Protein AF-A0A7V6APS4-F1 (afdb_monomer_lite)

pLDDT: mean 71.63, std 22.57, range [20.77, 93.12]

Foldseek 3Di:
DKDFAPCRVVCVVVLVVVCVVCVVQDPQFDDDFKKKWKWAADPPDPDSRRTMIDTGGDGDDDPRADPPGDDDDFDAAEWDKEKDAFAPVCVVVVVCCVPVPCQVPVQFKHADNTMKMKMQDPQADNHGNGRIIMTTTGIDTPDPPPPPVVCCVVCVVPVVDDDDDDDDDDDDDDDDDDDDDPDDDPNVYPPPYDYD

Radius of gyration: 22.51 Å; chains: 1; bounding box: 60×45×53 Å

Secondary structure (DSSP, 8-state):
-EEESTTHHHHHHHHHHHHHHTGGG-TTBSSTT-EEEEEEE-TT-SSGGGEEEEEEE-B-S-S---TT--PPPPPP-EEEEEEEES-GGGHHHHHHHIIIIIHHH-SSEEE-SS-EEEEE-TT--TT-TT-EEEEEEEEEEPP----HHHHHHHHHHHHTT--PPPP---------------SS---------EE-

Sequence (196 aa):
LSYGGPDVMEKIPMLWAGLMERREEIEAIDNAGTAYGITIMAHDTESHEDFQYVAGYKVLETENVPEDMAIVRIDAGKYAVFTHHGLLATIGQTIGYIYGVWAQTNGEYELRDAPQFEWYGEKFNPMGEDSQMEIYIPVSEKAAEYFESAFEAVFGDFIAKRVPVNSEAVGGIANVPVGLIENAPDVRPLDIRQKL

Structure (mmCIF, N/CA/C/O backbone):
data_AF-A0A7V6APS4-F1
#
_entry.id   AF-A0A7V6APS4-F1
#
loop_
_atom_site.group_PDB
_atom_site.id
_atom_site.type_symbol
_atom_site.label_atom_id
_atom_site.label_alt_id
_atom_site.label_comp_id
_atom_site.label_asym_id
_atom_site.label_entity_id
_atom_site.label_seq_id
_atom_site.pdbx_PDB_ins_code
_atom_site.Cartn_x
_atom_site.Cartn_y
_atom_site.Cartn_z
_atom_site.occupancy
_atom_site.B_iso_or_equiv
_atom_site.auth_seq_id
_atom_site.auth_comp_id
_atom_site.auth_asym_id
_atom_site.auth_atom_id
_atom_site.pdbx_PDB_model_num
ATOM 1 N N . LEU A 1 1 ? 6.536 -9.407 -8.088 1.00 77.56 1 LEU A N 1
ATOM 2 C CA . LEU A 1 1 ? 7.557 -10.231 -7.393 1.00 77.56 1 LEU A CA 1
ATOM 3 C C . LEU A 1 1 ? 7.228 -10.277 -5.911 1.00 77.56 1 LEU A C 1
ATOM 5 O O . LEU A 1 1 ? 6.782 -9.261 -5.391 1.00 77.56 1 LEU A O 1
ATOM 9 N N . SER A 1 2 ? 7.442 -11.404 -5.234 1.00 83.38 2 SER A N 1
ATOM 10 C CA . SER A 1 2 ? 7.144 -11.527 -3.801 1.00 83.38 2 SER A CA 1
ATOM 11 C C . SER A 1 2 ? 8.247 -12.219 -3.017 1.00 83.38 2 SER A C 1
ATOM 13 O O . SER A 1 2 ? 8.971 -13.038 -3.574 1.00 83.38 2 SER A O 1
ATOM 15 N N . TYR A 1 3 ? 8.310 -11.946 -1.718 1.00 81.31 3 TYR A N 1
ATOM 16 C CA . TYR A 1 3 ? 9.175 -12.648 -0.777 1.00 81.31 3 TYR A CA 1
ATOM 17 C C . TYR A 1 3 ? 8.470 -12.806 0.565 1.00 81.31 3 TYR A C 1
ATOM 19 O O . TYR A 1 3 ? 7.827 -11.865 1.030 1.00 81.31 3 TYR A O 1
ATOM 27 N N . GLY A 1 4 ? 8.618 -13.975 1.179 1.00 80.81 4 GLY A N 1
ATOM 28 C CA . GLY A 1 4 ? 8.243 -14.221 2.566 1.00 80.81 4 GLY A CA 1
ATOM 29 C C . GLY A 1 4 ? 9.440 -14.778 3.326 1.00 80.81 4 GLY A C 1
ATOM 30 O O . GLY A 1 4 ? 10.212 -15.560 2.766 1.00 80.81 4 GLY A O 1
ATOM 31 N N . GLY A 1 5 ? 9.623 -14.339 4.568 1.00 76.56 5 GLY A N 1
ATOM 32 C CA . GLY A 1 5 ? 10.729 -14.782 5.412 1.00 76.56 5 GLY A CA 1
ATOM 33 C C . GLY A 1 5 ? 11.150 -13.760 6.472 1.00 76.56 5 GLY A C 1
ATOM 34 O O . GLY A 1 5 ? 10.759 -12.593 6.409 1.00 76.56 5 GLY A O 1
ATOM 35 N N . PRO A 1 6 ? 11.989 -14.175 7.436 1.00 75.62 6 PRO A N 1
ATOM 36 C CA . PRO A 1 6 ? 12.353 -13.363 8.601 1.00 75.62 6 PRO A CA 1
ATOM 37 C C . PRO A 1 6 ? 13.152 -12.093 8.257 1.00 75.62 6 PRO A C 1
ATOM 39 O O . PRO A 1 6 ? 13.191 -11.158 9.051 1.00 75.62 6 PRO A O 1
ATOM 42 N N . ASP A 1 7 ? 13.780 -12.041 7.081 1.00 82.12 7 ASP A N 1
ATOM 43 C CA . ASP A 1 7 ? 14.586 -10.926 6.571 1.00 82.12 7 ASP A CA 1
ATOM 44 C C . ASP A 1 7 ? 13.861 -10.097 5.496 1.00 82.12 7 ASP A C 1
ATOM 46 O O . ASP A 1 7 ? 14.472 -9.267 4.822 1.00 82.12 7 ASP A O 1
ATOM 50 N N . VAL A 1 8 ? 12.549 -10.287 5.329 1.00 80.56 8 VAL A N 1
ATOM 51 C CA . VAL A 1 8 ? 11.739 -9.616 4.299 1.00 80.56 8 VAL A CA 1
ATOM 52 C C . VAL A 1 8 ? 11.947 -8.102 4.242 1.00 80.56 8 VAL A C 1
ATOM 54 O O . VAL A 1 8 ? 12.133 -7.563 3.154 1.00 80.56 8 VAL A O 1
ATOM 57 N N . MET A 1 9 ? 12.019 -7.420 5.389 1.00 81.00 9 MET A N 1
ATOM 58 C CA . MET A 1 9 ? 12.235 -5.970 5.453 1.00 81.00 9 MET A CA 1
ATOM 59 C C . MET A 1 9 ? 13.556 -5.543 4.797 1.00 81.00 9 MET A C 1
ATOM 61 O O . MET A 1 9 ? 13.618 -4.500 4.148 1.00 81.00 9 MET A O 1
ATOM 65 N N . GLU A 1 10 ? 14.602 -6.364 4.913 1.00 86.62 10 GLU A N 1
ATOM 66 C CA . GLU A 1 10 ? 15.906 -6.125 4.287 1.00 86.62 10 GLU A CA 1
ATOM 67 C C . GLU A 1 10 ? 15.880 -6.419 2.778 1.00 86.62 10 GLU A C 1
ATOM 69 O O . GLU A 1 10 ? 16.665 -5.852 2.015 1.00 86.62 10 GLU A O 1
ATOM 74 N N . LYS A 1 11 ? 14.967 -7.291 2.330 1.00 86.31 11 LYS A N 1
ATOM 75 C CA . LYS A 1 11 ? 14.828 -7.719 0.929 1.00 86.31 11 LYS A CA 1
ATOM 76 C C . LYS A 1 11 ? 13.902 -6.841 0.096 1.00 86.31 11 LYS A C 1
ATOM 78 O O . LYS A 1 11 ? 14.024 -6.870 -1.129 1.00 86.31 11 LYS A O 1
ATOM 83 N N . ILE A 1 12 ? 13.033 -6.033 0.708 1.00 88.56 12 ILE A N 1
ATOM 84 C CA . ILE A 1 12 ? 12.109 -5.132 -0.008 1.00 88.56 12 ILE A CA 1
ATOM 85 C C . ILE A 1 12 ? 12.826 -4.282 -1.079 1.00 88.56 12 ILE A C 1
ATOM 87 O O . ILE A 1 12 ? 12.371 -4.291 -2.225 1.00 88.56 12 ILE A O 1
ATOM 91 N N . PRO A 1 13 ? 13.968 -3.612 -0.805 1.00 90.38 13 PRO A N 1
ATOM 92 C CA . PRO A 1 13 ? 14.672 -2.847 -1.838 1.00 90.38 13 PRO A CA 1
ATOM 93 C C . PRO A 1 13 ? 15.140 -3.704 -3.023 1.00 90.38 13 PRO A C 1
ATOM 95 O O . PRO A 1 13 ? 15.087 -3.259 -4.169 1.00 90.38 13 PRO A O 1
ATOM 98 N N . MET A 1 14 ? 15.568 -4.945 -2.766 1.00 90.06 14 MET A N 1
ATOM 99 C CA . MET A 1 14 ? 15.995 -5.880 -3.814 1.00 90.06 14 MET A CA 1
ATOM 100 C C . MET A 1 14 ? 14.812 -6.379 -4.651 1.00 90.06 14 MET A C 1
ATOM 102 O O . MET A 1 14 ? 14.951 -6.524 -5.863 1.00 90.06 14 MET A O 1
ATOM 106 N N . LEU A 1 15 ? 13.645 -6.601 -4.034 1.00 90.19 15 LEU A N 1
ATOM 107 C CA . LEU A 1 15 ? 12.417 -6.959 -4.752 1.00 90.19 15 LEU A CA 1
ATOM 108 C C . LEU A 1 15 ? 11.990 -5.854 -5.712 1.00 90.19 15 LEU A C 1
ATOM 110 O O . LEU A 1 15 ? 11.657 -6.139 -6.861 1.00 90.19 15 LEU A O 1
ATOM 114 N N . TRP A 1 16 ? 12.038 -4.601 -5.256 1.00 91.50 16 TRP A N 1
ATOM 115 C CA . TRP A 1 16 ? 11.753 -3.446 -6.100 1.00 91.50 16 TRP A CA 1
ATOM 116 C C . TRP A 1 16 ? 12.755 -3.317 -7.245 1.00 91.50 16 TRP A C 1
ATOM 118 O O . TRP A 1 16 ? 12.335 -3.149 -8.388 1.00 91.50 16 TRP A O 1
ATOM 128 N N . ALA A 1 17 ? 14.054 -3.460 -6.969 1.00 90.62 17 ALA A N 1
ATOM 129 C CA . ALA A 1 17 ? 15.084 -3.421 -8.005 1.00 90.62 17 ALA A CA 1
ATOM 130 C C . ALA A 1 17 ? 14.856 -4.499 -9.080 1.00 90.62 17 ALA A C 1
ATOM 132 O O . ALA A 1 17 ? 14.840 -4.180 -10.268 1.00 90.62 17 ALA A O 1
ATOM 133 N N . GLY A 1 18 ? 14.598 -5.746 -8.670 1.00 91.88 18 GLY A N 1
ATOM 134 C CA . GLY A 1 18 ? 14.323 -6.845 -9.599 1.00 91.88 18 GLY A CA 1
ATOM 135 C C . GLY A 1 18 ? 13.033 -6.653 -10.399 1.00 91.88 18 GLY A C 1
ATOM 136 O O . GLY A 1 18 ? 12.987 -6.975 -11.584 1.00 91.88 18 GLY A O 1
ATOM 137 N N . LEU A 1 19 ? 11.987 -6.087 -9.788 1.00 90.94 19 LEU A N 1
ATOM 138 C CA . LEU A 1 19 ? 10.734 -5.793 -10.489 1.00 90.94 19 LEU A CA 1
ATOM 139 C C . LEU A 1 19 ? 10.942 -4.703 -11.544 1.00 90.94 19 LEU A C 1
ATOM 141 O O . LEU A 1 19 ? 10.427 -4.819 -12.651 1.00 90.94 19 LEU A O 1
ATOM 145 N N . MET A 1 20 ? 11.692 -3.652 -11.203 1.00 90.75 20 MET A N 1
ATOM 146 C CA . MET A 1 20 ? 11.977 -2.539 -12.109 1.00 90.75 20 MET A CA 1
ATOM 147 C C . MET A 1 20 ? 12.845 -2.973 -13.294 1.00 90.75 20 MET A C 1
ATOM 149 O O . MET A 1 20 ? 12.592 -2.532 -14.413 1.00 90.75 20 MET A O 1
ATOM 153 N N . GLU A 1 21 ? 13.824 -3.855 -13.074 1.00 93.12 21 GLU A N 1
ATOM 154 C CA . GLU A 1 21 ? 14.646 -4.432 -14.148 1.00 93.12 21 GLU A CA 1
ATOM 155 C C . GLU A 1 21 ? 13.803 -5.256 -15.132 1.00 93.12 21 GLU A C 1
ATOM 157 O O . GLU A 1 21 ? 14.006 -5.181 -16.342 1.00 93.12 21 GLU A O 1
ATOM 162 N N . ARG A 1 22 ? 12.807 -5.985 -14.616 1.00 91.00 22 ARG A N 1
ATOM 163 C CA . ARG A 1 22 ? 11.913 -6.860 -15.390 1.00 91.00 22 ARG A CA 1
ATOM 164 C C . ARG A 1 22 ? 10.582 -6.205 -15.771 1.00 91.00 22 ARG A C 1
ATOM 166 O O . ARG A 1 22 ? 9.657 -6.891 -16.199 1.00 91.00 22 ARG A O 1
ATOM 173 N N . ARG A 1 23 ? 10.456 -4.880 -15.627 1.00 89.50 23 ARG A N 1
ATOM 174 C CA . ARG A 1 23 ? 9.199 -4.140 -15.848 1.00 89.50 23 ARG A CA 1
ATOM 175 C C . ARG A 1 23 ? 8.589 -4.415 -17.223 1.00 89.50 23 ARG A C 1
ATOM 177 O O . ARG A 1 23 ? 7.377 -4.554 -17.331 1.00 89.50 23 ARG A O 1
ATOM 184 N N . GLU A 1 24 ? 9.424 -4.483 -18.255 1.00 91.12 24 GLU A N 1
ATOM 185 C CA . GLU A 1 24 ? 8.987 -4.657 -19.647 1.00 91.12 24 GLU A CA 1
ATOM 186 C C . GLU A 1 24 ? 8.393 -6.049 -19.932 1.00 91.12 24 GLU A C 1
ATOM 188 O O . GLU A 1 24 ? 7.757 -6.236 -20.965 1.00 91.12 24 GLU A O 1
ATOM 193 N N . GLU A 1 25 ? 8.559 -7.018 -19.025 1.00 90.50 25 GLU A N 1
ATOM 194 C CA . GLU A 1 25 ? 7.909 -8.333 -19.114 1.00 90.50 25 GLU A CA 1
ATOM 195 C C . GLU A 1 25 ? 6.439 -8.292 -18.657 1.00 90.50 25 GLU A C 1
ATOM 197 O O . GLU A 1 25 ? 5.681 -9.223 -18.922 1.00 90.50 25 GLU A O 1
ATOM 202 N N . ILE A 1 26 ? 6.026 -7.238 -17.944 1.00 87.88 26 ILE A N 1
ATOM 203 C CA . ILE A 1 26 ? 4.693 -7.134 -17.347 1.00 87.88 26 ILE A CA 1
ATOM 204 C C . ILE A 1 26 ? 3.745 -6.481 -18.352 1.00 87.88 26 ILE A C 1
ATOM 206 O O . ILE A 1 26 ? 3.764 -5.270 -18.581 1.00 87.88 26 ILE A O 1
ATOM 210 N N . GLU A 1 27 ? 2.885 -7.301 -18.941 1.00 87.25 27 GLU A N 1
ATOM 211 C CA . GLU A 1 27 ? 1.858 -6.848 -19.871 1.00 87.25 27 GLU A CA 1
ATOM 212 C C . GLU A 1 27 ? 0.668 -6.191 -19.153 1.00 87.25 27 GLU A C 1
ATOM 214 O O . GLU A 1 27 ? 0.440 -6.376 -17.958 1.00 87.25 27 GLU A O 1
ATOM 219 N N . ALA A 1 28 ? -0.123 -5.432 -19.918 1.00 85.62 28 ALA A N 1
ATOM 220 C CA . ALA A 1 28 ? -1.420 -4.902 -19.496 1.00 85.62 28 ALA A CA 1
ATOM 221 C C . ALA A 1 28 ? -1.403 -4.010 -18.235 1.00 85.62 28 ALA A C 1
ATOM 223 O O . ALA A 1 28 ? -2.428 -3.887 -17.571 1.00 85.62 28 ALA A O 1
ATOM 224 N N . ILE A 1 29 ? -0.282 -3.356 -17.910 1.00 84.06 29 ILE A N 1
ATOM 225 C CA . ILE A 1 29 ? -0.209 -2.401 -16.791 1.00 84.06 29 ILE A CA 1
ATOM 226 C C . ILE A 1 29 ? -1.266 -1.298 -16.964 1.00 84.06 29 ILE A C 1
ATOM 228 O O . ILE A 1 29 ? -1.266 -0.569 -17.959 1.00 84.06 29 ILE A O 1
ATOM 232 N N . ASP A 1 30 ? -2.153 -1.174 -15.976 1.00 76.19 30 ASP A N 1
ATOM 233 C CA . ASP A 1 30 ? -3.176 -0.133 -15.897 1.00 76.19 30 ASP A CA 1
ATOM 234 C C . ASP A 1 30 ? -2.558 1.152 -15.336 1.00 76.19 30 ASP A C 1
ATOM 236 O O . ASP A 1 30 ? -1.961 1.122 -14.262 1.00 76.19 30 ASP A O 1
ATOM 240 N N . ASN A 1 31 ? -2.715 2.264 -16.061 1.00 62.97 31 ASN A N 1
ATOM 241 C CA . ASN A 1 31 ? -2.081 3.570 -15.834 1.00 62.97 31 ASN A CA 1
ATOM 242 C C . ASN A 1 31 ? -0.550 3.530 -15.611 1.00 62.97 31 ASN A C 1
ATOM 244 O O . ASN A 1 31 ? -0.015 2.987 -14.651 1.00 62.97 31 ASN A O 1
ATOM 248 N N . ALA A 1 32 ? 0.187 4.218 -16.485 1.00 57.28 32 ALA A N 1
ATOM 249 C CA . ALA A 1 32 ? 1.631 4.052 -16.693 1.00 57.28 32 ALA A CA 1
ATOM 250 C C . ALA A 1 32 ? 2.589 4.439 -15.533 1.00 57.28 32 ALA A C 1
ATOM 252 O O . ALA A 1 32 ? 3.796 4.494 -15.765 1.00 57.28 32 ALA A O 1
ATOM 253 N N . GLY A 1 33 ? 2.118 4.700 -14.309 1.00 55.19 33 GLY A N 1
ATOM 254 C CA . GLY A 1 33 ? 2.958 5.241 -13.231 1.00 55.19 33 GLY A CA 1
ATOM 255 C C . GLY A 1 33 ? 2.647 4.793 -11.804 1.00 55.19 33 GLY A C 1
ATOM 256 O O . GLY A 1 33 ? 3.316 5.274 -10.897 1.00 55.19 33 GLY A O 1
ATOM 257 N N . THR A 1 34 ? 1.673 3.907 -11.573 1.00 75.75 34 THR A N 1
ATOM 258 C CA . THR A 1 34 ? 1.289 3.517 -10.205 1.00 75.75 34 THR A CA 1
ATOM 259 C C . THR A 1 34 ? 1.814 2.140 -9.832 1.00 75.75 34 THR A C 1
ATOM 261 O O . THR A 1 34 ? 1.422 1.137 -10.432 1.00 75.75 34 THR A O 1
ATOM 264 N N . ALA A 1 35 ? 2.681 2.093 -8.824 1.00 88.12 35 ALA A N 1
ATOM 265 C CA . ALA A 1 35 ? 3.193 0.853 -8.254 1.00 88.12 35 ALA A CA 1
ATOM 266 C C . ALA A 1 35 ? 2.531 0.559 -6.900 1.00 88.12 35 ALA A C 1
ATOM 268 O O . ALA A 1 35 ? 1.968 1.455 -6.265 1.00 88.12 35 ALA A O 1
ATOM 269 N N . TYR A 1 36 ? 2.616 -0.696 -6.463 1.00 91.19 36 TYR A N 1
ATOM 270 C CA . TYR A 1 36 ? 2.015 -1.188 -5.229 1.00 91.19 36 TYR A CA 1
ATOM 271 C C . TYR A 1 36 ? 2.995 -2.039 -4.425 1.00 91.19 36 TYR A C 1
ATOM 273 O O . TYR A 1 36 ? 3.679 -2.902 -4.982 1.00 91.19 36 TYR A O 1
ATOM 281 N N . GLY A 1 37 ? 3.013 -1.809 -3.116 1.00 91.56 37 GLY A N 1
ATOM 282 C CA . GLY A 1 37 ? 3.654 -2.668 -2.125 1.00 91.56 37 GLY A CA 1
ATOM 283 C C . GLY A 1 37 ? 2.581 -3.348 -1.289 1.00 91.56 37 GLY A C 1
ATOM 284 O O . GLY A 1 37 ? 1.843 -2.669 -0.591 1.00 91.56 37 GLY A O 1
ATOM 285 N N . ILE A 1 38 ? 2.422 -4.662 -1.385 1.00 90.44 38 ILE A N 1
ATOM 286 C CA . ILE A 1 38 ? 1.350 -5.390 -0.694 1.00 90.44 38 ILE A CA 1
ATOM 287 C C . ILE A 1 38 ? 1.968 -6.194 0.438 1.00 90.44 38 ILE A C 1
ATOM 289 O O . ILE A 1 38 ? 2.879 -6.984 0.197 1.00 90.44 38 ILE A O 1
ATOM 293 N N . THR A 1 39 ? 1.424 -6.038 1.640 1.00 89.88 39 THR A N 1
ATOM 294 C CA . THR A 1 39 ? 1.783 -6.864 2.791 1.00 89.88 39 THR A CA 1
ATOM 295 C C . THR A 1 39 ? 0.638 -7.813 3.100 1.00 89.88 39 THR A C 1
ATOM 297 O O . THR A 1 39 ? -0.500 -7.392 3.323 1.00 89.88 39 THR A O 1
ATOM 300 N N . ILE A 1 40 ? 0.962 -9.100 3.130 1.00 84.75 40 ILE A N 1
ATOM 301 C CA . ILE A 1 40 ? 0.063 -10.193 3.484 1.00 84.75 40 ILE A CA 1
ATOM 302 C C . ILE A 1 40 ? 0.619 -10.812 4.767 1.00 84.75 40 ILE A C 1
ATOM 304 O O . ILE A 1 40 ? 1.796 -11.167 4.815 1.00 84.75 40 ILE A O 1
ATOM 308 N N . MET A 1 41 ? -0.210 -10.909 5.806 1.00 76.81 41 MET A N 1
ATOM 309 C CA . MET A 1 41 ? 0.136 -11.593 7.055 1.00 76.81 41 MET A CA 1
ATOM 310 C C . MET A 1 41 ? -0.801 -12.783 7.242 1.00 76.81 41 MET A C 1
ATOM 312 O O . MET A 1 41 ? -2.014 -12.616 7.117 1.00 76.81 41 MET A O 1
ATOM 316 N N . ALA A 1 42 ? -0.270 -13.970 7.546 1.00 60.72 42 ALA A N 1
ATOM 317 C CA . ALA A 1 42 ? -1.117 -15.066 8.012 1.00 60.72 42 ALA A CA 1
ATOM 318 C C . ALA A 1 42 ? -1.472 -14.843 9.490 1.00 60.72 42 ALA A C 1
ATOM 320 O O . ALA A 1 42 ? -0.608 -14.567 10.318 1.00 60.72 42 ALA A O 1
ATOM 321 N N . HIS A 1 43 ? -2.756 -14.951 9.820 1.00 53.34 43 HIS A N 1
ATOM 322 C CA . HIS A 1 43 ? -3.289 -14.590 11.136 1.00 53.34 43 HIS A CA 1
ATOM 323 C C . HIS A 1 43 ? -3.043 -15.621 12.253 1.00 53.34 43 HIS A C 1
ATOM 325 O O . HIS A 1 43 ? -3.439 -15.371 13.390 1.00 53.34 43 HIS A O 1
ATOM 331 N N . ASP A 1 44 ? -2.383 -16.747 11.966 1.00 49.41 44 ASP A N 1
ATOM 332 C CA . ASP A 1 44 ? -2.317 -17.895 12.884 1.00 49.41 44 ASP A CA 1
ATOM 333 C C . ASP A 1 44 ? -0.946 -18.129 13.536 1.00 49.41 44 ASP A C 1
ATOM 335 O O . ASP A 1 44 ? -0.745 -19.146 14.205 1.00 49.41 44 ASP A O 1
ATOM 339 N N . THR A 1 45 ? 0.004 -17.199 13.402 1.00 43.44 45 THR A N 1
ATOM 340 C CA . THR A 1 45 ? 1.289 -17.318 14.098 1.00 43.44 45 THR A CA 1
ATOM 341 C C . THR A 1 45 ? 1.689 -16.016 14.792 1.00 43.44 45 THR A C 1
ATOM 343 O O . THR A 1 45 ? 1.658 -14.932 14.222 1.00 43.44 45 THR A O 1
ATOM 346 N N . GLU A 1 46 ? 2.147 -16.118 16.044 1.00 47.59 46 GLU A N 1
ATOM 347 C CA . GLU A 1 46 ? 2.899 -15.051 16.737 1.00 47.59 46 GLU A CA 1
ATOM 348 C C . GLU A 1 46 ? 4.281 -14.806 16.089 1.00 47.59 46 GLU A C 1
ATOM 350 O O . GLU A 1 46 ? 5.129 -14.095 16.630 1.00 47.59 46 GLU A O 1
ATOM 355 N N . SER A 1 47 ? 4.542 -15.441 14.946 1.00 50.56 47 SER A N 1
ATOM 356 C CA . SER A 1 47 ? 5.825 -15.456 14.277 1.00 50.56 47 SER A CA 1
ATOM 357 C C . SER A 1 47 ? 5.817 -14.453 13.127 1.00 50.56 47 SER A C 1
ATOM 359 O O . SER A 1 47 ? 4.880 -14.375 12.338 1.00 50.56 47 SER A O 1
ATOM 361 N N . HIS A 1 48 ? 6.913 -13.714 12.974 1.00 53.22 48 HIS A N 1
ATOM 362 C CA . HIS A 1 48 ? 7.166 -12.922 11.768 1.00 53.22 48 HIS A CA 1
ATOM 363 C C . HIS A 1 48 ? 7.412 -13.801 10.519 1.00 53.22 48 HIS A C 1
ATOM 365 O O . HIS A 1 48 ? 7.747 -13.269 9.463 1.00 53.22 48 HIS A O 1
ATOM 371 N N . GLU A 1 49 ? 7.291 -15.131 10.628 1.00 52.47 49 GLU A N 1
ATOM 372 C CA . GLU A 1 49 ? 7.623 -16.086 9.564 1.00 52.47 49 GLU A CA 1
ATOM 373 C C . GLU A 1 49 ? 6.583 -16.086 8.431 1.00 52.47 49 GLU A C 1
ATOM 375 O O . GLU A 1 49 ? 6.935 -16.410 7.299 1.00 52.47 49 GLU A O 1
ATOM 380 N N . ASP A 1 50 ? 5.361 -15.607 8.693 1.00 65.88 50 ASP A N 1
ATOM 381 C CA . ASP A 1 50 ? 4.271 -15.537 7.707 1.00 65.88 50 ASP A CA 1
ATOM 382 C C . ASP A 1 50 ? 4.064 -14.140 7.093 1.00 65.88 50 ASP A C 1
ATOM 384 O O . ASP A 1 50 ? 3.027 -13.857 6.486 1.00 65.88 50 ASP A O 1
ATOM 388 N N . PHE A 1 51 ? 5.035 -13.235 7.246 1.00 75.50 51 PHE A N 1
ATOM 389 C CA . PHE A 1 51 ? 5.009 -11.953 6.548 1.00 75.50 51 PHE A CA 1
ATOM 390 C C . PHE A 1 51 ? 5.448 -12.151 5.097 1.00 75.50 51 PHE A C 1
ATOM 392 O O . PHE A 1 51 ? 6.598 -12.508 4.827 1.00 75.50 51 PHE A O 1
ATOM 399 N N . GLN A 1 52 ? 4.555 -11.852 4.157 1.00 84.19 52 GLN A N 1
ATOM 400 C CA . GLN A 1 52 ? 4.865 -11.804 2.734 1.00 84.19 52 GLN A CA 1
ATOM 401 C C . GLN A 1 52 ? 4.719 -10.378 2.209 1.00 84.19 52 GLN A C 1
ATOM 403 O O . GLN A 1 52 ? 3.691 -9.729 2.401 1.00 84.19 52 GLN A O 1
ATOM 408 N N . TYR A 1 53 ? 5.738 -9.920 1.486 1.00 88.31 53 TYR A N 1
ATOM 409 C CA . TYR A 1 53 ? 5.696 -8.668 0.742 1.00 88.31 53 TYR A CA 1
ATOM 410 C C . TYR A 1 53 ? 5.644 -8.935 -0.756 1.00 88.31 53 TYR A C 1
ATOM 412 O O . TYR A 1 53 ? 6.364 -9.797 -1.270 1.00 88.31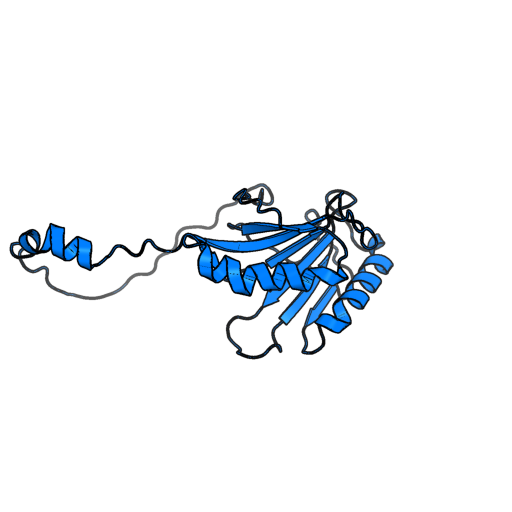 53 TYR A O 1
ATOM 420 N N . VAL A 1 54 ? 4.828 -8.166 -1.470 1.00 88.62 54 VAL A N 1
ATOM 421 C CA . VAL A 1 54 ? 4.720 -8.204 -2.929 1.00 88.62 54 VAL A CA 1
ATOM 422 C C . VAL A 1 54 ? 4.955 -6.808 -3.488 1.00 88.62 54 VAL A C 1
ATOM 424 O O . VAL A 1 54 ? 4.218 -5.881 -3.174 1.00 88.62 54 VAL A O 1
ATOM 427 N N . ALA A 1 55 ? 5.947 -6.674 -4.365 1.00 90.69 55 ALA A N 1
ATOM 428 C CA . ALA A 1 55 ? 6.118 -5.497 -5.207 1.00 90.69 55 ALA A CA 1
ATOM 429 C C . ALA A 1 55 ? 5.460 -5.766 -6.567 1.00 90.69 55 ALA A C 1
ATOM 431 O O . ALA A 1 55 ? 5.728 -6.802 -7.199 1.00 90.69 55 ALA A O 1
ATOM 432 N N . GLY A 1 56 ? 4.615 -4.848 -7.033 1.00 90.81 56 GLY A N 1
ATOM 433 C CA . GLY A 1 56 ? 3.884 -5.037 -8.283 1.00 90.81 56 GLY A CA 1
ATOM 434 C C . GLY A 1 56 ? 3.299 -3.765 -8.884 1.00 90.81 56 GLY A C 1
ATOM 435 O O . GLY A 1 56 ? 3.348 -2.683 -8.304 1.00 90.81 56 GLY A O 1
ATOM 436 N N . TYR A 1 57 ? 2.719 -3.930 -10.068 1.00 88.31 57 TYR A N 1
ATOM 437 C CA . TYR A 1 57 ? 1.923 -2.919 -10.753 1.00 88.31 57 TYR A CA 1
ATOM 438 C C . TYR A 1 57 ? 0.476 -3.392 -10.828 1.00 88.31 57 TYR A C 1
ATOM 440 O O . TYR A 1 57 ? 0.212 -4.596 -10.863 1.00 88.31 57 TYR A O 1
ATOM 448 N N . LYS A 1 58 ? -0.465 -2.448 -10.889 1.00 86.81 58 LYS A N 1
ATOM 449 C CA . LYS A 1 58 ? -1.834 -2.787 -11.269 1.00 86.81 58 LYS A CA 1
ATOM 450 C C . LYS A 1 58 ? -1.826 -3.196 -12.736 1.00 86.81 58 LYS A C 1
ATOM 452 O O . LYS A 1 58 ? -1.305 -2.468 -13.575 1.00 86.81 58 LYS A O 1
ATOM 457 N N . VAL A 1 59 ? -2.411 -4.344 -13.037 1.00 83.06 59 VAL A N 1
ATOM 458 C CA . VAL A 1 59 ? -2.600 -4.826 -14.405 1.00 83.06 59 VAL A CA 1
ATOM 459 C C . VAL A 1 59 ? -4.091 -4.972 -14.680 1.00 83.06 59 VAL A C 1
ATOM 461 O O . VAL A 1 59 ? -4.874 -5.279 -13.777 1.00 83.06 59 VAL A O 1
ATOM 464 N N . LEU A 1 60 ? -4.486 -4.728 -15.924 1.00 82.62 60 LEU A N 1
ATOM 465 C CA . LEU A 1 60 ? -5.751 -5.209 -16.459 1.00 82.62 60 LEU A CA 1
ATOM 466 C C . LEU A 1 60 ? -5.702 -6.742 -16.558 1.00 82.62 60 LEU A C 1
ATOM 468 O O . LEU A 1 60 ? -4.662 -7.367 -16.345 1.00 82.62 60 LEU A O 1
ATOM 472 N N . GLU A 1 61 ? -6.843 -7.358 -16.858 1.00 78.81 61 GLU A N 1
ATOM 473 C CA . GLU A 1 61 ? -6.928 -8.810 -17.008 1.00 78.81 61 GLU A CA 1
ATOM 474 C C . GLU A 1 61 ? -5.904 -9.316 -18.039 1.00 78.81 61 GLU A C 1
ATOM 476 O O . GLU A 1 61 ? -5.872 -8.859 -19.182 1.00 78.81 61 GLU A O 1
ATOM 481 N N . THR A 1 62 ? -5.043 -10.238 -17.606 1.00 78.44 62 THR A N 1
ATOM 482 C CA . THR A 1 62 ? -4.008 -10.867 -18.427 1.00 78.44 62 THR A CA 1
ATOM 483 C C . THR A 1 62 ? -3.883 -12.340 -18.059 1.00 78.44 62 THR A C 1
ATOM 485 O O . THR A 1 62 ? -4.009 -12.717 -16.892 1.00 78.44 62 THR A O 1
ATOM 488 N N . GLU A 1 63 ? -3.629 -13.172 -19.064 1.00 79.75 63 GLU A N 1
ATOM 489 C CA . GLU A 1 63 ? -3.298 -14.590 -18.892 1.00 79.75 63 GLU A CA 1
ATOM 490 C C . GLU A 1 63 ? -1.77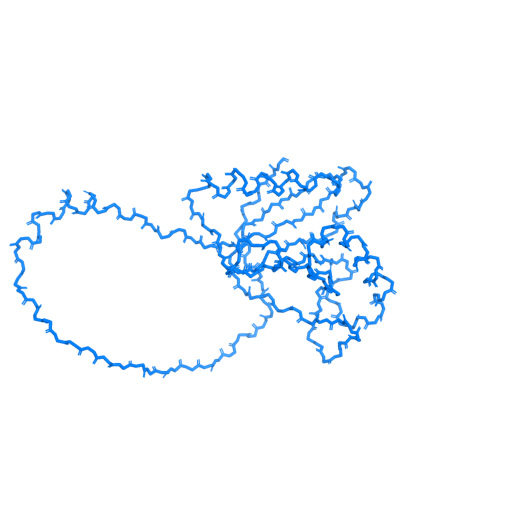8 -14.825 -18.879 1.00 79.75 63 GLU A C 1
ATOM 492 O O . GLU A 1 63 ? -1.327 -15.910 -18.511 1.00 79.75 63 GLU A O 1
ATOM 497 N N . ASN A 1 64 ? -0.981 -13.818 -19.260 1.00 85.81 64 ASN A N 1
ATOM 498 C CA . ASN A 1 64 ? 0.471 -13.916 -19.337 1.00 85.81 64 ASN A CA 1
ATOM 499 C C . ASN A 1 64 ? 1.120 -13.376 -18.055 1.00 85.81 64 ASN A C 1
ATOM 501 O O . ASN A 1 64 ? 1.127 -12.169 -17.806 1.00 85.81 64 ASN A O 1
ATOM 505 N N . VAL A 1 65 ? 1.664 -14.281 -17.239 1.00 86.81 65 VAL A N 1
ATOM 506 C CA . VAL A 1 65 ? 2.398 -13.955 -16.009 1.00 86.81 65 VAL A CA 1
ATOM 507 C C . VAL A 1 65 ? 3.854 -14.387 -16.189 1.00 86.81 65 VAL A C 1
ATOM 509 O O . VAL A 1 65 ? 4.089 -15.579 -16.405 1.00 86.81 65 VAL A O 1
ATOM 512 N N . PRO A 1 66 ? 4.831 -13.465 -16.097 1.00 87.81 66 PRO A N 1
ATOM 513 C CA . PRO A 1 66 ? 6.243 -13.815 -16.205 1.00 87.81 66 PRO A CA 1
ATOM 514 C C . PRO A 1 66 ? 6.686 -14.830 -15.149 1.00 87.81 66 PRO A C 1
ATOM 516 O O . PRO A 1 66 ? 6.128 -14.899 -14.052 1.00 87.81 66 PRO A O 1
ATOM 519 N N . GLU A 1 67 ? 7.740 -15.583 -15.461 1.00 86.06 67 GLU A N 1
ATOM 520 C CA . GLU A 1 67 ? 8.338 -16.546 -14.531 1.00 86.06 67 GLU A CA 1
ATOM 521 C C . GLU A 1 67 ? 8.734 -15.860 -13.210 1.00 86.06 67 GLU A C 1
ATOM 523 O O . GLU A 1 67 ? 9.239 -14.730 -13.204 1.00 86.06 67 GLU A O 1
ATOM 528 N N . ASP A 1 68 ? 8.468 -16.531 -12.087 1.00 83.12 68 ASP A N 1
ATOM 529 C CA . ASP A 1 68 ? 8.658 -16.036 -10.715 1.00 83.12 68 ASP A CA 1
ATOM 530 C C . ASP A 1 68 ? 7.825 -14.797 -10.328 1.00 83.12 68 ASP A C 1
ATOM 532 O O . ASP A 1 68 ? 8.053 -14.171 -9.286 1.00 83.12 68 ASP A O 1
ATOM 536 N N . MET A 1 69 ? 6.819 -14.438 -11.131 1.00 86.69 69 MET A N 1
ATOM 537 C CA . MET A 1 69 ? 5.804 -13.447 -10.776 1.00 86.69 69 MET A CA 1
ATOM 538 C C . MET A 1 69 ? 4.455 -14.110 -10.485 1.00 86.69 69 MET A C 1
ATOM 540 O O . MET A 1 69 ? 4.197 -15.256 -10.842 1.00 86.69 69 MET A O 1
ATOM 544 N N . ALA A 1 70 ? 3.581 -13.375 -9.802 1.00 83.75 70 ALA A N 1
ATOM 545 C CA . ALA A 1 70 ? 2.247 -13.835 -9.450 1.00 83.75 70 ALA A CA 1
ATOM 546 C C . ALA A 1 70 ? 1.242 -12.693 -9.595 1.00 83.75 70 ALA A C 1
ATOM 548 O O . ALA A 1 70 ? 1.577 -11.526 -9.374 1.00 83.75 70 ALA A O 1
ATOM 549 N N . ILE A 1 71 ? -0.000 -13.049 -9.921 1.00 83.56 71 ILE A N 1
ATOM 550 C CA . ILE A 1 71 ? -1.140 -12.138 -9.829 1.00 83.56 71 ILE A CA 1
ATOM 551 C C . ILE A 1 71 ? -1.677 -12.207 -8.402 1.00 83.56 71 ILE A C 1
ATOM 553 O O . ILE A 1 71 ? -2.089 -13.270 -7.938 1.00 83.56 71 ILE A O 1
ATOM 557 N N . VAL A 1 72 ? -1.715 -11.060 -7.728 1.00 83.31 72 VAL A N 1
ATOM 558 C CA . VAL A 1 72 ? -2.391 -10.906 -6.437 1.00 83.31 72 VAL A CA 1
ATOM 559 C C . VAL A 1 72 ? -3.733 -10.235 -6.677 1.00 83.31 72 VAL A C 1
ATOM 561 O O . VAL A 1 72 ? -3.800 -9.160 -7.273 1.00 83.31 72 VAL A O 1
ATOM 564 N N . ARG A 1 73 ? -4.809 -10.869 -6.210 1.00 82.38 73 ARG A N 1
ATOM 565 C CA . ARG A 1 73 ? -6.144 -10.268 -6.193 1.00 82.38 73 ARG A CA 1
ATOM 566 C C . ARG A 1 73 ? -6.392 -9.676 -4.814 1.00 82.38 73 ARG A C 1
ATOM 568 O O . ARG A 1 73 ? -6.251 -10.372 -3.815 1.00 82.38 73 ARG A O 1
ATOM 575 N N . ILE A 1 74 ? -6.741 -8.395 -4.782 1.00 79.75 74 ILE A N 1
ATOM 576 C CA . ILE A 1 74 ? -7.159 -7.703 -3.564 1.00 79.75 74 ILE A CA 1
ATOM 577 C C . ILE A 1 74 ? -8.675 -7.574 -3.628 1.00 79.75 74 ILE A C 1
ATOM 579 O O . ILE A 1 74 ? -9.210 -6.930 -4.534 1.00 79.75 74 ILE A O 1
ATOM 583 N N . ASP A 1 75 ? -9.359 -8.208 -2.682 1.00 79.56 75 ASP A N 1
ATOM 584 C CA . ASP A 1 75 ? -10.812 -8.148 -2.606 1.00 79.56 75 ASP A CA 1
ATOM 585 C C . ASP A 1 75 ? -11.290 -6.738 -2.253 1.00 79.56 75 ASP A C 1
ATOM 587 O O . ASP A 1 75 ? -10.670 -6.011 -1.470 1.00 79.56 75 ASP A O 1
ATOM 591 N N . ALA A 1 76 ? -12.444 -6.362 -2.803 1.00 79.88 76 ALA A N 1
ATOM 592 C CA . ALA A 1 76 ? -13.091 -5.109 -2.455 1.00 79.88 76 ALA A CA 1
ATOM 593 C C . ALA A 1 76 ? -13.391 -5.056 -0.948 1.00 79.88 76 ALA A C 1
ATOM 595 O O . ALA A 1 76 ? -13.861 -6.022 -0.346 1.00 79.88 76 ALA A O 1
ATOM 596 N N . GLY A 1 77 ? -13.171 -3.898 -0.335 1.00 81.25 77 GLY A N 1
ATOM 597 C CA . GLY A 1 77 ? -13.436 -3.708 1.083 1.00 81.25 77 GLY A CA 1
ATOM 598 C C . GLY A 1 77 ? -13.198 -2.276 1.528 1.00 81.25 77 GLY A C 1
ATOM 599 O O . GLY A 1 77 ? -12.810 -1.420 0.731 1.00 81.25 77 GLY A O 1
ATOM 600 N N . LYS A 1 78 ? -13.456 -2.017 2.812 1.00 84.62 78 LYS A N 1
ATOM 601 C CA . LYS A 1 78 ? -13.169 -0.720 3.424 1.00 84.62 78 LYS A CA 1
ATOM 602 C C . LYS A 1 78 ? -11.703 -0.650 3.840 1.00 84.62 78 LYS A C 1
ATOM 604 O O . LYS A 1 78 ? -11.159 -1.610 4.386 1.00 84.62 78 LYS A O 1
ATOM 609 N N . TYR A 1 79 ? -11.110 0.513 3.602 1.00 86.06 79 TYR A N 1
ATOM 610 C CA . TYR A 1 79 ? -9.742 0.837 3.974 1.00 86.06 79 TYR A CA 1
ATOM 611 C C . TYR A 1 79 ? -9.704 2.203 4.656 1.00 86.06 79 TYR A C 1
ATOM 613 O O . TYR A 1 79 ? -10.351 3.142 4.188 1.00 86.06 79 TYR A O 1
ATOM 621 N N . ALA A 1 80 ? -8.933 2.313 5.734 1.00 85.94 80 ALA A N 1
ATOM 622 C CA . ALA A 1 80 ? -8.451 3.591 6.238 1.00 85.94 80 ALA A CA 1
ATOM 623 C C . ALA A 1 80 ? -7.188 3.974 5.458 1.00 85.94 80 ALA A C 1
ATOM 625 O O . ALA A 1 80 ? -6.305 3.136 5.261 1.00 85.94 80 ALA A O 1
ATOM 626 N N . VAL A 1 81 ? -7.115 5.222 4.992 1.00 88.50 81 VAL A N 1
ATOM 627 C CA . VAL A 1 81 ? -6.046 5.686 4.099 1.00 88.50 81 VAL A CA 1
ATOM 628 C C . VAL A 1 81 ? -5.217 6.759 4.790 1.00 88.50 81 VAL A C 1
ATOM 630 O O . VAL A 1 81 ? -5.738 7.803 5.182 1.00 88.50 81 VAL A O 1
ATOM 633 N N . PHE A 1 82 ? -3.913 6.519 4.893 1.00 88.44 82 PHE A N 1
ATOM 634 C CA . PHE A 1 82 ? -2.949 7.453 5.470 1.00 88.44 82 PHE A CA 1
ATOM 635 C C . PHE A 1 82 ? -1.999 7.937 4.391 1.00 88.44 82 PHE A C 1
ATOM 637 O O . PHE A 1 82 ? -1.440 7.129 3.653 1.00 88.44 82 PHE A O 1
ATOM 644 N N . THR A 1 83 ? -1.775 9.246 4.314 1.00 89.94 83 THR A N 1
ATOM 645 C CA . THR A 1 83 ? -0.747 9.794 3.428 1.00 89.94 83 THR A CA 1
ATOM 646 C C . THR A 1 83 ? 0.560 9.919 4.198 1.00 89.94 83 THR A C 1
ATOM 648 O O . THR A 1 83 ? 0.658 10.687 5.155 1.00 89.94 83 THR A O 1
ATOM 651 N N . HIS A 1 84 ? 1.572 9.168 3.775 1.00 89.19 84 HIS A N 1
ATOM 652 C CA . HIS A 1 84 ? 2.940 9.365 4.226 1.00 89.19 84 HIS A CA 1
ATOM 653 C C . HIS A 1 84 ? 3.559 10.536 3.459 1.00 89.19 84 HIS A C 1
ATOM 655 O O . HIS A 1 84 ? 3.458 10.602 2.232 1.00 89.19 84 HIS A O 1
ATOM 661 N N . HIS A 1 85 ? 4.203 11.440 4.193 1.00 91.12 85 HIS A N 1
ATOM 662 C CA . HIS A 1 85 ? 4.916 12.590 3.657 1.00 91.12 85 HIS A CA 1
ATOM 663 C C . HIS A 1 85 ? 6.407 12.468 3.974 1.00 91.12 85 HIS A C 1
ATOM 665 O O . HIS A 1 85 ? 6.781 12.247 5.128 1.00 91.12 85 HIS A O 1
ATOM 671 N N . GLY A 1 86 ? 7.245 12.690 2.965 1.00 90.25 86 GLY A N 1
ATOM 672 C CA . GLY A 1 86 ? 8.693 12.725 3.112 1.00 90.25 86 GLY A CA 1
ATOM 673 C C . GLY A 1 86 ? 9.406 11.475 2.613 1.00 90.25 86 GLY A C 1
ATOM 674 O O . GLY A 1 86 ? 8.911 10.726 1.774 1.00 90.25 86 GLY A O 1
ATOM 675 N N . LEU A 1 87 ? 10.636 11.306 3.094 1.00 90.38 87 LEU A N 1
ATOM 676 C CA . LEU A 1 87 ? 11.533 10.249 2.643 1.00 90.38 87 LEU A CA 1
ATOM 677 C C . LEU A 1 87 ? 10.982 8.869 3.003 1.00 90.38 87 LEU A C 1
ATOM 679 O O . LEU A 1 87 ? 10.628 8.629 4.150 1.00 90.38 87 LEU A O 1
ATOM 683 N N . LEU A 1 88 ? 11.080 7.907 2.082 1.00 87.12 88 LEU A N 1
ATOM 684 C CA . LEU A 1 88 ? 10.676 6.519 2.343 1.00 87.12 88 LEU A CA 1
ATOM 685 C C . LEU A 1 88 ? 11.364 5.921 3.588 1.00 87.12 88 LEU A C 1
ATOM 687 O O . LEU A 1 88 ? 10.790 5.088 4.278 1.00 87.12 88 LEU A O 1
ATOM 691 N N . ALA A 1 89 ? 12.567 6.393 3.935 1.00 88.38 89 ALA A N 1
ATOM 692 C CA . ALA A 1 89 ? 13.282 6.000 5.151 1.00 88.38 89 ALA A CA 1
ATOM 693 C C . ALA A 1 89 ? 12.518 6.300 6.459 1.00 88.38 89 ALA A C 1
ATOM 695 O O . ALA A 1 89 ? 12.801 5.679 7.484 1.00 88.38 89 ALA A O 1
ATOM 696 N N . THR A 1 90 ? 11.559 7.233 6.452 1.00 89.31 90 THR A N 1
ATOM 697 C CA . THR A 1 90 ? 10.736 7.574 7.621 1.00 89.31 90 THR A CA 1
ATOM 698 C C . THR A 1 90 ? 9.363 6.901 7.607 1.00 89.31 90 THR A C 1
ATOM 700 O O . THR A 1 90 ? 8.603 7.089 8.557 1.00 89.31 90 THR A O 1
ATOM 703 N N . ILE A 1 91 ? 9.048 6.050 6.619 1.00 89.62 91 ILE A N 1
ATOM 704 C CA . ILE A 1 91 ? 7.752 5.348 6.530 1.00 89.62 91 ILE A CA 1
ATOM 705 C C . ILE A 1 91 ? 7.419 4.548 7.796 1.00 89.62 91 ILE A C 1
ATOM 707 O O . ILE A 1 91 ? 6.267 4.514 8.228 1.00 89.62 91 ILE A O 1
ATOM 711 N N . GLY A 1 92 ? 8.435 3.987 8.463 1.00 88.88 92 GLY A N 1
ATOM 712 C CA . GLY A 1 92 ? 8.271 3.267 9.727 1.00 88.88 92 GLY A CA 1
ATOM 713 C C . GLY A 1 92 ? 7.642 4.114 10.840 1.00 88.88 92 GLY A C 1
ATOM 714 O O . GLY A 1 92 ? 6.948 3.573 11.696 1.00 88.88 92 GLY A O 1
ATOM 715 N N . GLN A 1 93 ? 7.805 5.442 10.811 1.00 90.81 93 GLN A N 1
ATOM 716 C CA . GLN A 1 93 ? 7.149 6.353 11.756 1.00 90.81 93 GLN A CA 1
ATOM 717 C C . GLN A 1 93 ? 5.641 6.433 11.493 1.00 90.81 93 GLN A C 1
ATOM 719 O O . GLN A 1 93 ? 4.848 6.376 12.431 1.00 90.81 93 GLN A O 1
ATOM 724 N N . THR A 1 94 ? 5.236 6.504 10.221 1.00 90.31 94 THR A N 1
ATOM 725 C CA . THR A 1 94 ? 3.822 6.485 9.824 1.00 90.31 94 THR A CA 1
ATOM 726 C C . THR A 1 94 ? 3.174 5.147 10.164 1.00 90.31 94 THR A C 1
ATOM 728 O O . THR A 1 94 ? 2.117 5.133 10.788 1.00 90.31 94 THR A O 1
ATOM 731 N N . ILE A 1 95 ? 3.831 4.027 9.851 1.00 89.31 95 ILE A N 1
ATOM 732 C CA . ILE A 1 95 ? 3.358 2.684 10.226 1.00 89.31 95 ILE A CA 1
ATOM 733 C C . ILE A 1 95 ? 3.248 2.543 11.753 1.00 89.31 95 ILE A C 1
ATOM 735 O O . ILE A 1 95 ? 2.238 2.052 12.259 1.00 89.31 95 ILE A O 1
ATOM 739 N N . GLY A 1 96 ? 4.241 3.037 12.498 1.00 86.75 96 GLY A N 1
ATOM 740 C CA . GLY A 1 96 ? 4.225 3.043 13.960 1.00 86.75 96 GLY A CA 1
ATOM 741 C C . GLY A 1 96 ? 3.065 3.855 14.542 1.00 86.75 96 GLY A C 1
ATOM 742 O O . GLY A 1 96 ? 2.425 3.408 15.491 1.00 86.75 96 GLY A O 1
ATOM 743 N N . TYR A 1 97 ? 2.737 5.008 13.953 1.00 90.06 97 TYR A N 1
ATOM 744 C CA . TYR A 1 97 ? 1.553 5.781 14.331 1.00 90.06 97 TYR A CA 1
ATOM 745 C C . TYR A 1 97 ? 0.249 5.025 14.038 1.00 90.06 97 TYR A C 1
ATOM 747 O O . TYR A 1 97 ? -0.617 4.941 14.912 1.00 90.06 97 TYR A O 1
ATOM 755 N N . ILE A 1 98 ? 0.116 4.456 12.835 1.00 87.88 98 ILE A N 1
ATOM 756 C CA . ILE A 1 98 ? -1.085 3.728 12.405 1.00 87.88 98 ILE A CA 1
ATOM 757 C C . ILE A 1 98 ? -1.413 2.614 13.401 1.00 87.88 98 ILE A C 1
ATOM 759 O O . ILE A 1 98 ? -2.518 2.579 13.939 1.00 87.88 98 ILE A O 1
ATOM 763 N N . TYR A 1 99 ? -0.451 1.735 13.687 1.00 88.50 99 TYR A N 1
ATOM 764 C CA . TYR A 1 99 ? -0.687 0.559 14.525 1.00 88.50 99 TYR A CA 1
ATOM 765 C C . TYR A 1 99 ? -0.591 0.839 16.025 1.00 88.50 99 TYR A C 1
ATOM 767 O O . TYR A 1 99 ? -1.370 0.293 16.808 1.00 88.50 99 TYR A O 1
ATOM 775 N N . GLY A 1 100 ? 0.344 1.696 16.438 1.00 85.19 100 GLY A N 1
ATOM 776 C CA . GLY A 1 100 ? 0.589 1.995 17.847 1.00 85.19 100 GLY A CA 1
ATOM 777 C C . GLY A 1 100 ? -0.376 3.016 18.448 1.00 85.19 100 GLY A C 1
ATOM 778 O O . GLY A 1 100 ? -0.556 3.030 19.664 1.00 85.19 100 GLY A O 1
ATOM 779 N N . VAL A 1 101 ? -1.000 3.867 17.626 1.00 86.56 101 VAL A N 1
ATOM 780 C CA . VAL A 1 101 ? -1.854 4.966 18.104 1.00 86.56 101 VAL A CA 1
ATOM 781 C C . VAL A 1 101 ? -3.230 4.934 17.454 1.00 86.56 101 VAL A C 1
ATOM 783 O O . VAL A 1 101 ? -4.235 4.794 18.154 1.00 86.56 101 VAL A O 1
ATOM 786 N N . TRP A 1 102 ? -3.312 5.070 16.131 1.00 89.50 102 TRP A N 1
ATOM 787 C CA . TRP A 1 102 ? -4.601 5.254 15.461 1.00 89.50 102 TRP A CA 1
ATOM 788 C C . TRP A 1 102 ? -5.501 4.016 15.575 1.00 89.50 102 TRP A C 1
ATOM 790 O O . TRP A 1 102 ? -6.665 4.133 15.962 1.00 89.50 102 TRP A O 1
ATOM 800 N N . ALA A 1 103 ? -4.962 2.820 15.327 1.00 86.81 103 ALA A N 1
ATOM 801 C CA . ALA A 1 103 ? -5.716 1.567 15.393 1.00 86.81 103 ALA A CA 1
ATOM 802 C C . ALA A 1 103 ? -6.320 1.334 16.789 1.00 86.81 103 ALA A C 1
ATOM 804 O O . ALA A 1 103 ? -7.401 0.765 16.916 1.00 86.81 103 ALA A O 1
ATOM 805 N N . GLN A 1 104 ? -5.657 1.844 17.828 1.00 87.00 104 GLN A N 1
ATOM 806 C CA . GLN A 1 104 ? -6.097 1.721 19.216 1.00 87.00 104 GLN A CA 1
ATOM 807 C C . GLN A 1 104 ? -7.111 2.802 19.620 1.00 87.00 104 GLN A C 1
ATOM 809 O O . GLN A 1 104 ? -7.948 2.566 20.487 1.00 87.00 104 GLN A O 1
ATOM 814 N N . THR 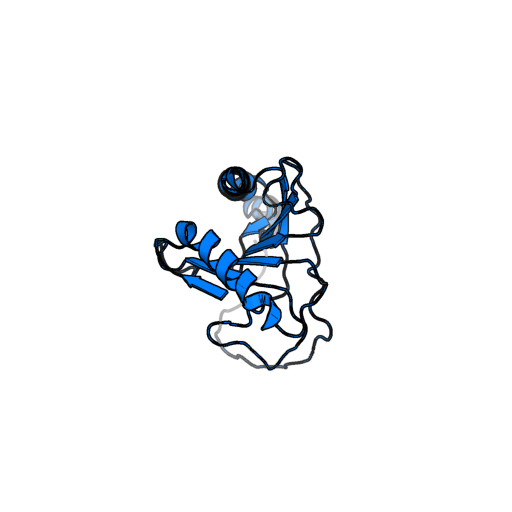A 1 105 ? -7.053 3.993 19.013 1.00 83.88 105 THR A N 1
ATOM 815 C CA . THR A 1 105 ? -7.789 5.178 19.496 1.00 83.88 105 THR A CA 1
ATOM 816 C C . THR A 1 105 ? -8.939 5.644 18.602 1.00 83.88 105 THR A C 1
ATOM 818 O O . THR A 1 105 ? -9.787 6.388 19.083 1.00 83.88 105 THR A O 1
ATOM 821 N N . ASN A 1 106 ? -9.023 5.205 17.339 1.00 88.00 106 ASN A N 1
ATOM 822 C CA . ASN A 1 106 ? -10.026 5.703 16.384 1.00 88.00 106 ASN A CA 1
ATOM 823 C C . ASN A 1 106 ? -11.492 5.426 16.792 1.00 88.00 106 ASN A C 1
ATOM 825 O O . ASN A 1 106 ? -12.384 6.145 16.360 1.00 88.00 106 ASN A O 1
ATOM 829 N N . GLY A 1 107 ? -11.746 4.412 17.629 1.00 82.69 107 GLY A N 1
ATOM 830 C CA . GLY A 1 107 ? -13.049 4.157 18.263 1.00 82.69 107 GLY A CA 1
ATOM 831 C C . GLY A 1 107 ? -14.158 3.591 17.363 1.00 82.69 107 GLY A C 1
ATOM 832 O O . GLY A 1 107 ? -15.051 2.932 17.883 1.00 82.69 107 GLY A O 1
ATOM 833 N N . GLU A 1 108 ? -14.084 3.782 16.047 1.00 85.69 108 GLU A N 1
ATOM 834 C CA . GLU A 1 108 ? -15.139 3.422 15.084 1.00 85.69 108 GLU A CA 1
ATOM 835 C C . GLU A 1 108 ? -14.817 2.168 14.259 1.00 85.69 108 GLU A C 1
ATOM 837 O O . GLU A 1 108 ? -15.721 1.456 13.822 1.00 85.69 108 GLU A O 1
ATOM 842 N N . TYR A 1 109 ? -13.531 1.884 14.057 1.00 88.38 109 TYR A N 1
ATOM 843 C CA . TYR A 1 109 ? -13.041 0.857 13.147 1.00 88.38 109 TYR A CA 1
ATOM 844 C C . TYR A 1 109 ? -12.102 -0.120 13.845 1.00 88.38 109 TYR A C 1
ATOM 846 O O . TYR A 1 109 ? -11.316 0.241 14.727 1.00 88.38 109 TYR A O 1
ATOM 854 N N . GLU A 1 110 ? -12.168 -1.369 13.408 1.00 89.38 110 GLU A N 1
ATOM 855 C CA . GLU A 1 110 ? -11.223 -2.427 13.751 1.00 89.38 110 GLU A CA 1
ATOM 856 C C . GLU A 1 110 ? -10.502 -2.916 12.493 1.00 89.38 110 GLU A C 1
ATOM 858 O O . GLU A 1 110 ? -10.997 -2.746 11.376 1.00 89.38 110 GLU A O 1
ATOM 863 N N . LEU A 1 111 ? -9.312 -3.493 12.674 1.00 88.94 111 LEU A N 1
ATOM 864 C CA . LEU A 1 111 ? -8.554 -4.081 11.573 1.00 88.94 111 LEU A CA 1
ATOM 865 C C . LEU A 1 111 ? -9.280 -5.329 11.070 1.00 88.94 111 LEU A C 1
ATOM 867 O O . LEU A 1 111 ? -9.663 -6.189 11.861 1.00 88.94 111 LEU A O 1
ATOM 871 N N . ARG A 1 112 ? -9.437 -5.430 9.751 1.00 88.00 112 ARG A N 1
ATOM 872 C CA . ARG A 1 112 ? -10.012 -6.607 9.097 1.00 88.00 112 ARG A CA 1
ATOM 873 C C . ARG A 1 112 ? -8.899 -7.481 8.536 1.00 88.00 112 ARG A C 1
ATOM 875 O O . ARG A 1 112 ? -7.940 -6.954 7.982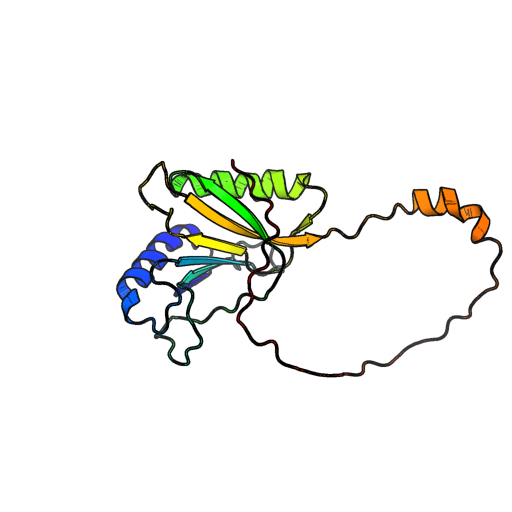 1.00 88.00 112 ARG A O 1
ATOM 882 N N . ASP A 1 113 ? -9.094 -8.794 8.597 1.00 87.69 113 ASP A N 1
ATOM 883 C CA . ASP A 1 113 ? -8.261 -9.774 7.899 1.00 87.69 113 ASP A CA 1
ATOM 884 C C . ASP A 1 113 ? -8.378 -9.593 6.373 1.00 87.69 113 ASP A C 1
ATOM 886 O O . ASP A 1 113 ? -9.364 -9.982 5.736 1.00 87.69 113 ASP A O 1
ATOM 890 N N . ALA A 1 114 ? -7.414 -8.866 5.816 1.00 85.25 114 ALA A N 1
ATOM 891 C CA . ALA A 1 114 ? -7.199 -8.652 4.394 1.00 85.25 114 ALA A CA 1
ATOM 892 C C . ALA A 1 114 ? -5.786 -8.081 4.171 1.00 85.25 114 ALA A C 1
ATOM 894 O O . ALA A 1 114 ? -5.179 -7.548 5.103 1.00 85.25 114 ALA A O 1
ATOM 895 N N . PRO A 1 115 ? -5.258 -8.115 2.935 1.00 87.75 115 PRO A N 1
ATOM 896 C CA . PRO A 1 115 ? -3.995 -7.458 2.623 1.00 87.75 115 PRO A CA 1
ATOM 897 C C . PRO A 1 115 ? -4.068 -5.941 2.835 1.00 87.75 115 PRO A C 1
ATOM 899 O O . PRO A 1 115 ? -4.993 -5.276 2.349 1.00 87.75 115 PRO A O 1
ATOM 902 N N . GLN A 1 116 ? -3.057 -5.391 3.507 1.00 90.94 116 GLN A N 1
ATOM 903 C CA . GLN A 1 116 ? -2.762 -3.957 3.469 1.00 90.94 116 GLN A CA 1
ATOM 904 C C . GLN A 1 116 ? -1.865 -3.657 2.266 1.00 90.94 116 GLN A C 1
ATOM 906 O O . GLN A 1 116 ? -1.120 -4.528 1.804 1.00 90.94 116 GLN A O 1
ATOM 911 N N . PHE A 1 117 ? -1.882 -2.420 1.780 1.00 91.31 117 PHE A N 1
ATOM 912 C CA . PHE A 1 117 ? -0.993 -2.046 0.686 1.00 91.31 117 PHE A CA 1
ATOM 913 C C . PHE A 1 117 ? -0.579 -0.578 0.696 1.00 91.31 117 PHE A C 1
ATOM 915 O O . PHE A 1 117 ? -1.275 0.311 1.175 1.00 91.31 117 PHE A O 1
ATOM 922 N N . GLU A 1 118 ? 0.587 -0.349 0.125 1.00 92.06 118 GLU A N 1
ATOM 923 C CA . GLU A 1 118 ? 1.193 0.924 -0.203 1.00 92.06 118 GLU A CA 1
ATOM 924 C C . GLU A 1 118 ? 0.869 1.252 -1.660 1.00 92.06 118 GLU A C 1
ATOM 926 O O . GLU A 1 118 ? 1.046 0.408 -2.541 1.00 92.06 118 GLU A O 1
ATOM 931 N N . TRP A 1 119 ? 0.414 2.475 -1.923 1.00 90.44 119 TRP A N 1
ATOM 932 C CA . TRP A 1 119 ? 0.202 2.992 -3.270 1.00 90.44 119 TRP A CA 1
ATOM 933 C C . TRP A 1 119 ? 1.186 4.120 -3.570 1.00 90.44 119 TRP A C 1
ATOM 935 O O . TRP A 1 119 ? 1.201 5.165 -2.908 1.00 90.44 119 TRP A O 1
ATOM 945 N N . TYR A 1 120 ? 1.990 3.908 -4.609 1.00 89.56 120 TYR A N 1
ATOM 946 C CA . TYR A 1 120 ? 2.983 4.854 -5.100 1.00 89.56 120 TYR A CA 1
ATOM 947 C C . TYR A 1 120 ? 2.409 5.592 -6.311 1.00 89.56 120 TYR A C 1
ATOM 949 O O . TYR A 1 120 ? 2.520 5.131 -7.447 1.00 89.56 120 TYR A O 1
ATOM 957 N N . GLY A 1 121 ? 1.723 6.704 -6.042 1.00 86.31 121 GLY A N 1
ATOM 958 C CA . GLY A 1 121 ? 1.079 7.546 -7.052 1.00 86.31 121 GLY A CA 1
ATOM 959 C C . GLY A 1 121 ? 1.999 8.576 -7.710 1.00 86.31 121 GLY A C 1
ATOM 960 O O . GLY A 1 121 ? 3.201 8.609 -7.476 1.00 86.31 121 GLY A O 1
ATOM 961 N N . GLU A 1 122 ? 1.412 9.500 -8.477 1.00 87.38 122 GLU A N 1
ATOM 962 C CA . GLU A 1 122 ? 2.142 10.553 -9.216 1.00 87.38 122 GLU A CA 1
ATOM 963 C C . GLU A 1 122 ? 3.010 11.466 -8.335 1.00 87.38 122 GLU A C 1
ATOM 965 O O . GLU A 1 122 ? 3.961 12.079 -8.813 1.00 87.38 122 GLU A O 1
ATOM 970 N N . LYS A 1 123 ? 2.672 11.584 -7.047 1.00 88.12 123 LYS A N 1
ATOM 971 C CA . LYS A 1 123 ? 3.407 12.406 -6.077 1.00 88.12 123 LYS A CA 1
ATOM 972 C C . LYS A 1 123 ? 4.528 11.647 -5.367 1.00 88.12 123 LYS A C 1
ATOM 974 O O . LYS A 1 123 ? 5.197 12.225 -4.510 1.00 88.12 123 LYS A O 1
ATOM 979 N N . PHE A 1 124 ? 4.720 10.370 -5.680 1.00 89.19 124 PHE A N 1
ATOM 980 C CA . PHE A 1 124 ? 5.787 9.591 -5.086 1.00 89.19 124 PHE A CA 1
ATOM 981 C C . PHE A 1 124 ? 7.120 9.933 -5.749 1.00 89.19 124 PHE A C 1
ATOM 983 O O . PHE A 1 124 ? 7.317 9.746 -6.948 1.00 89.19 124 PHE A O 1
ATOM 990 N N . ASN A 1 125 ? 8.059 10.402 -4.936 1.00 88.75 125 ASN A N 1
ATOM 991 C CA . ASN A 1 125 ? 9.448 10.599 -5.305 1.00 88.75 125 ASN A CA 1
ATOM 992 C C . ASN A 1 125 ? 10.325 9.811 -4.317 1.00 88.75 125 ASN A C 1
ATOM 994 O O . ASN A 1 125 ? 10.457 10.221 -3.164 1.00 88.75 125 ASN A O 1
ATOM 998 N N . PRO A 1 126 ? 10.971 8.706 -4.720 1.00 80.31 126 PRO A N 1
ATOM 999 C CA . PRO A 1 126 ? 11.711 7.855 -3.786 1.00 80.31 126 PRO A CA 1
ATOM 1000 C C . PRO A 1 126 ? 12.885 8.569 -3.092 1.00 80.31 126 PRO A C 1
ATOM 1002 O O . PRO A 1 126 ? 13.372 8.079 -2.078 1.00 80.31 126 PRO A O 1
ATOM 1005 N N . MET A 1 127 ? 13.329 9.718 -3.620 1.00 84.56 127 MET A N 1
ATOM 1006 C CA . MET A 1 127 ? 14.456 10.502 -3.100 1.00 84.56 127 MET A CA 1
ATOM 1007 C C . MET A 1 127 ? 14.052 11.911 -2.631 1.00 84.56 127 MET A C 1
ATOM 1009 O O . MET A 1 127 ? 14.922 12.706 -2.280 1.00 84.56 127 MET A O 1
ATOM 1013 N N . GLY A 1 128 ? 12.759 12.251 -2.668 1.00 88.94 128 GLY A N 1
ATOM 1014 C CA . GLY A 1 128 ? 12.263 13.598 -2.376 1.00 88.94 128 GLY A CA 1
ATOM 1015 C C . GLY A 1 128 ? 11.749 13.754 -0.951 1.00 88.94 128 GLY A C 1
ATOM 1016 O O . GLY A 1 128 ? 10.990 12.921 -0.463 1.00 88.94 128 GLY A O 1
ATOM 1017 N N . GLU A 1 129 ? 12.095 14.861 -0.297 1.00 91.25 129 GLU A N 1
ATOM 1018 C CA . GLU A 1 129 ? 11.480 15.261 0.980 1.00 91.25 129 GLU A CA 1
ATOM 1019 C C . GLU A 1 129 ? 10.018 15.716 0.815 1.00 91.25 129 GLU A C 1
ATOM 1021 O O . GLU A 1 129 ? 9.267 15.774 1.783 1.00 91.25 129 GLU A O 1
ATOM 1026 N N . ASP A 1 130 ? 9.599 16.026 -0.412 1.00 91.06 130 ASP A N 1
ATOM 1027 C CA . ASP A 1 130 ? 8.230 16.385 -0.784 1.00 91.06 130 ASP A CA 1
ATOM 1028 C C . ASP A 1 130 ? 7.390 15.184 -1.252 1.00 91.06 130 ASP A C 1
ATOM 1030 O O . ASP A 1 130 ? 6.220 15.350 -1.613 1.00 91.06 130 ASP A O 1
ATOM 1034 N N . SER A 1 131 ? 7.979 13.983 -1.228 1.00 92.25 131 SER A N 1
ATOM 1035 C CA . SER A 1 131 ? 7.343 12.743 -1.663 1.00 92.25 131 SER A CA 1
ATOM 1036 C C . SER A 1 131 ? 6.074 12.442 -0.878 1.00 92.25 131 SER A C 1
ATOM 1038 O O . SER A 1 131 ? 5.984 12.694 0.329 1.00 92.25 131 SER A O 1
ATOM 1040 N N . GLN A 1 132 ? 5.083 11.892 -1.579 1.00 90.88 132 GLN A N 1
ATOM 1041 C CA . GLN A 1 132 ? 3.842 11.410 -0.989 1.00 90.88 132 GLN A CA 1
ATOM 1042 C C . GLN A 1 132 ? 3.528 10.010 -1.487 1.00 90.88 132 GLN A C 1
ATOM 1044 O O . GLN A 1 132 ? 3.597 9.730 -2.684 1.00 90.88 132 GLN A O 1
ATOM 1049 N N . MET A 1 133 ? 3.105 9.160 -0.563 1.00 89.25 133 MET A N 1
ATOM 1050 C CA . MET A 1 133 ? 2.510 7.868 -0.872 1.00 89.25 133 MET A CA 1
ATOM 1051 C C . MET A 1 133 ? 1.352 7.585 0.074 1.00 89.25 133 MET A C 1
ATOM 1053 O O . MET A 1 133 ? 1.262 8.172 1.153 1.00 89.25 133 MET A O 1
ATOM 1057 N N . GLU A 1 134 ? 0.461 6.692 -0.328 1.00 90.44 134 GLU A N 1
ATOM 1058 C CA . GLU A 1 134 ? -0.696 6.319 0.479 1.00 90.44 134 GLU A CA 1
ATOM 1059 C C . GLU A 1 134 ? -0.523 4.912 1.046 1.00 90.44 134 GLU A C 1
ATOM 1061 O O . GLU A 1 134 ? 0.017 4.025 0.390 1.00 90.44 134 GLU A O 1
ATOM 1066 N N . ILE A 1 135 ? -0.990 4.716 2.274 1.00 89.38 135 ILE A N 1
ATOM 1067 C CA . ILE A 1 135 ? -0.989 3.439 2.978 1.00 89.38 135 ILE A CA 1
ATOM 1068 C C . ILE A 1 135 ? -2.445 3.088 3.272 1.00 89.38 135 ILE A C 1
ATOM 1070 O O . ILE A 1 135 ? -3.146 3.833 3.960 1.00 89.38 135 ILE A O 1
ATOM 1074 N N . TYR A 1 136 ? -2.885 1.958 2.734 1.00 91.44 136 TYR A N 1
ATOM 1075 C CA . TYR A 1 136 ? -4.243 1.444 2.814 1.00 91.44 136 TYR A CA 1
ATOM 1076 C C . TYR A 1 136 ? -4.303 0.329 3.853 1.00 91.44 136 TYR A C 1
ATOM 1078 O O . TYR A 1 136 ? -3.739 -0.750 3.663 1.00 91.44 136 TYR A O 1
ATOM 1086 N N . ILE A 1 137 ? -5.022 0.591 4.943 1.00 88.25 137 ILE A N 1
ATOM 1087 C CA . ILE A 1 137 ? -5.189 -0.320 6.077 1.00 88.25 137 ILE A CA 1
ATOM 1088 C C . ILE A 1 137 ? -6.604 -0.904 6.049 1.00 88.25 137 ILE A C 1
ATOM 1090 O O . ILE A 1 137 ? -7.563 -0.133 6.131 1.00 88.25 137 ILE A O 1
ATOM 1094 N N . PRO A 1 138 ? -6.776 -2.228 5.910 1.00 90.25 138 PRO A N 1
ATOM 1095 C CA . PRO A 1 138 ? -8.093 -2.842 5.802 1.00 90.25 138 PRO A CA 1
ATOM 1096 C C . PRO A 1 138 ? -8.848 -2.761 7.127 1.00 90.25 138 PRO A C 1
ATOM 1098 O O . PRO A 1 138 ? -8.318 -3.098 8.185 1.00 90.25 138 PRO A O 1
ATOM 1101 N N . VAL A 1 139 ? -10.112 -2.340 7.061 1.00 87.75 139 VAL A N 1
ATOM 1102 C CA . VAL A 1 139 ? -10.946 -2.142 8.252 1.00 87.75 139 VAL A CA 1
ATOM 1103 C C . VAL A 1 139 ? -12.374 -2.644 8.080 1.00 87.75 139 VAL A C 1
ATOM 1105 O O . VAL A 1 139 ? -12.898 -2.731 6.966 1.00 87.75 139 VAL A O 1
ATOM 1108 N N . SER A 1 140 ? -13.022 -2.927 9.205 1.00 87.81 140 SER A N 1
ATOM 1109 C CA . SER A 1 140 ? -14.475 -3.057 9.355 1.00 87.81 140 SER A CA 1
ATOM 1110 C C . SER A 1 140 ? -14.988 -2.036 10.370 1.00 87.81 140 SER A C 1
ATOM 1112 O O . SER A 1 140 ? -14.229 -1.507 11.181 1.00 87.81 140 SER A O 1
ATOM 1114 N N . GLU A 1 141 ? -16.281 -1.716 10.302 1.00 87.88 141 GLU A N 1
ATOM 1115 C CA . GLU A 1 141 ? -16.938 -0.997 11.399 1.00 87.88 141 GLU A CA 1
ATOM 1116 C C . GLU A 1 141 ? -16.903 -1.886 12.638 1.00 87.88 141 GLU A C 1
ATOM 1118 O O . GLU A 1 141 ? -17.220 -3.074 12.541 1.00 87.88 141 GLU A O 1
ATOM 1123 N N . LYS A 1 142 ? -16.562 -1.314 13.794 1.00 82.69 142 LYS A N 1
ATOM 1124 C CA . LYS A 1 142 ? -16.762 -2.022 15.053 1.00 82.69 142 LYS A CA 1
ATOM 1125 C C . LYS A 1 142 ? -18.243 -2.327 15.192 1.00 82.69 142 LYS A C 1
ATOM 1127 O O . LYS A 1 142 ? -19.087 -1.449 14.988 1.00 82.69 142 LYS A O 1
ATOM 1132 N N . ALA A 1 143 ? -18.562 -3.560 15.574 1.00 73.62 143 ALA A N 1
ATOM 1133 C CA . ALA A 1 143 ? -19.897 -3.848 16.061 1.00 73.62 143 ALA A CA 1
ATOM 1134 C C . ALA A 1 143 ? -20.192 -2.838 17.174 1.00 73.62 143 ALA A C 1
ATOM 1136 O O . ALA A 1 143 ? -19.396 -2.697 18.103 1.00 73.62 143 ALA A O 1
ATOM 1137 N N . ALA A 1 144 ? -21.293 -2.093 17.049 1.00 58.94 144 ALA A N 1
ATOM 1138 C CA . ALA A 1 144 ? -21.716 -1.208 18.117 1.00 58.94 144 ALA A CA 1
ATOM 1139 C C . ALA A 1 144 ? -21.791 -2.058 19.387 1.00 58.94 144 ALA A C 1
ATOM 1141 O O . ALA A 1 144 ? -22.589 -2.997 19.446 1.00 58.94 144 ALA A O 1
ATOM 1142 N N . GLU A 1 145 ? -20.949 -1.758 20.376 1.00 55.25 145 GLU A N 1
ATOM 1143 C CA . GLU A 1 145 ? -21.135 -2.257 21.730 1.00 55.25 145 GLU A CA 1
ATOM 1144 C C . GLU A 1 145 ? -22.446 -1.639 22.226 1.00 55.25 145 GLU A C 1
ATOM 1146 O O . GLU A 1 145 ? -22.485 -0.588 22.867 1.00 55.25 145 GLU A O 1
ATOM 1151 N N . TYR A 1 146 ? -23.567 -2.252 21.844 1.00 48.88 146 TYR A N 1
ATOM 1152 C CA . TYR A 1 146 ? -24.847 -1.996 22.464 1.00 48.88 146 TYR A CA 1
ATOM 1153 C C . TYR A 1 146 ? -24.687 -2.459 23.901 1.00 48.88 146 TYR A C 1
ATOM 1155 O O . TYR A 1 146 ? -24.731 -3.649 24.197 1.00 48.88 146 TYR A O 1
ATOM 1163 N N . PHE A 1 147 ? -24.428 -1.490 24.774 1.00 47.28 147 PHE A N 1
ATOM 1164 C CA . PHE A 1 147 ? -24.399 -1.659 26.211 1.00 47.28 147 PHE A CA 1
ATOM 1165 C C . PHE A 1 147 ? -25.605 -2.498 26.653 1.00 47.28 147 PHE A C 1
ATOM 1167 O O . PHE A 1 147 ? -26.733 -2.001 26.709 1.00 47.28 147 PHE A O 1
ATOM 1174 N N . GLU A 1 148 ? -25.350 -3.746 27.047 1.00 46.69 148 GLU A N 1
ATOM 1175 C CA . GLU A 1 148 ? -26.292 -4.563 27.821 1.00 46.69 148 GLU A CA 1
ATOM 1176 C C . GLU A 1 148 ? -26.807 -3.784 29.047 1.00 46.69 148 GLU A C 1
ATOM 1178 O O . GLU A 1 148 ? -27.962 -3.932 29.437 1.00 46.69 148 GLU A O 1
ATOM 1183 N N . SER A 1 149 ? -26.019 -2.843 29.589 1.00 46.84 149 SER A N 1
ATOM 1184 C CA . SER A 1 149 ? -26.444 -1.991 30.707 1.00 46.84 149 SER A CA 1
ATOM 1185 C C . SER A 1 149 ? -27.531 -0.971 30.344 1.00 46.84 149 SER A C 1
ATOM 1187 O O . SER A 1 149 ? -28.377 -0.66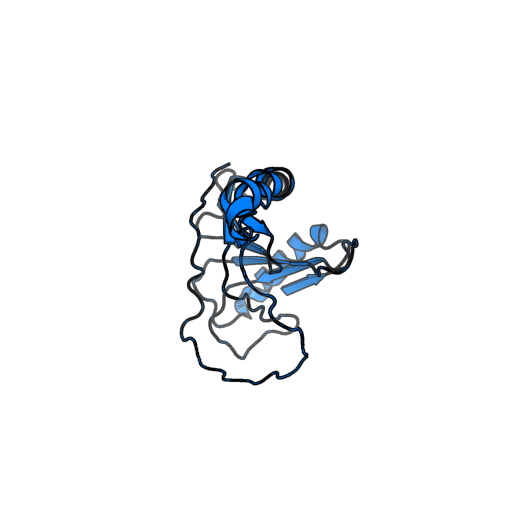4 31.182 1.00 46.84 149 SER A O 1
ATOM 1189 N N . ALA A 1 150 ? -27.559 -0.457 29.108 1.00 50.66 150 ALA A N 1
ATOM 1190 C CA . ALA A 1 150 ? -28.627 0.428 28.645 1.00 50.66 150 ALA A CA 1
ATOM 1191 C C . ALA A 1 150 ? -29.889 -0.375 28.302 1.00 50.66 150 ALA A C 1
ATOM 1193 O O . ALA A 1 150 ? -31.003 0.105 28.510 1.00 50.66 150 ALA A O 1
ATOM 1194 N N . PHE A 1 151 ? -29.723 -1.613 27.830 1.00 50.56 151 PHE A N 1
ATOM 1195 C CA . PHE A 1 151 ? -30.840 -2.512 27.568 1.00 50.56 151 PHE A CA 1
ATOM 1196 C C . PHE A 1 151 ? -31.510 -2.980 28.869 1.00 50.56 151 PHE A C 1
ATOM 1198 O O . PHE A 1 151 ? -32.730 -2.888 28.969 1.00 50.56 151 PHE A O 1
ATOM 1205 N N . GLU A 1 152 ? -30.760 -3.365 29.908 1.00 49.09 152 GLU A N 1
ATOM 1206 C CA . GLU A 1 152 ? -31.345 -3.672 31.225 1.00 49.09 152 GLU A CA 1
ATOM 1207 C C . GLU A 1 152 ? -31.988 -2.442 31.882 1.00 49.09 152 GLU A C 1
ATOM 1209 O O . GLU A 1 152 ? -33.096 -2.537 32.410 1.00 49.09 152 GLU A O 1
ATOM 1214 N N . ALA A 1 153 ? -31.350 -1.269 31.806 1.00 54.72 153 ALA A N 1
ATOM 1215 C CA . ALA A 1 153 ? -31.881 -0.047 32.415 1.00 54.72 153 ALA A CA 1
ATOM 1216 C C . ALA A 1 153 ? -33.164 0.477 31.738 1.00 54.72 153 ALA A C 1
ATOM 1218 O O . ALA A 1 153 ? -33.952 1.169 32.382 1.00 54.72 153 ALA A O 1
ATOM 1219 N N . VAL A 1 154 ? -33.383 0.162 30.455 1.00 56.78 154 VAL A N 1
ATOM 1220 C CA . VAL A 1 154 ? -34.554 0.622 29.683 1.00 56.78 154 VAL A CA 1
ATOM 1221 C C . VAL A 1 154 ? -35.616 -0.474 29.524 1.00 56.78 154 VAL A C 1
ATOM 1223 O O . VAL A 1 154 ? -36.808 -0.170 29.504 1.00 56.78 154 VAL A O 1
ATOM 1226 N N . PHE A 1 155 ? -35.219 -1.747 29.445 1.00 53.41 155 PHE A N 1
ATOM 1227 C CA . PHE A 1 155 ? -36.107 -2.880 29.152 1.00 53.41 155 PHE A CA 1
ATOM 1228 C C . PHE A 1 155 ? -36.186 -3.940 30.260 1.00 53.41 155 PHE A C 1
ATOM 1230 O O . PHE A 1 155 ? -36.951 -4.897 30.102 1.00 53.41 155 PHE A O 1
ATOM 1237 N N . GLY A 1 156 ? -35.491 -3.775 31.392 1.00 46.19 156 GLY A N 1
ATOM 1238 C CA . GLY A 1 156 ? -35.568 -4.692 32.540 1.00 46.19 156 GLY A CA 1
ATOM 1239 C C . GLY A 1 156 ? -37.000 -4.921 33.048 1.00 46.19 156 GLY A C 1
ATOM 1240 O O . GLY A 1 156 ? -37.369 -6.043 33.388 1.00 46.19 156 GLY A O 1
ATOM 1241 N N . ASP A 1 157 ? -37.861 -3.903 32.961 1.00 49.59 157 ASP A N 1
ATOM 1242 C CA . ASP A 1 157 ? -39.287 -4.016 33.303 1.00 49.59 157 ASP A CA 1
ATOM 1243 C C . ASP A 1 157 ? -40.150 -4.672 32.203 1.00 49.59 157 ASP A C 1
ATOM 1245 O O . ASP A 1 157 ? -41.275 -5.110 32.462 1.00 49.59 157 ASP A O 1
ATOM 1249 N N . PHE A 1 158 ? -39.653 -4.768 30.965 1.00 45.00 158 PHE A N 1
ATOM 1250 C CA . PHE A 1 158 ? -40.415 -5.268 29.815 1.00 45.00 158 PHE A CA 1
ATOM 1251 C C . PHE A 1 158 ? -40.220 -6.775 29.570 1.00 45.00 158 PHE A C 1
ATOM 1253 O O . PHE A 1 158 ? -41.142 -7.445 29.098 1.00 45.00 158 PHE A O 1
ATOM 1260 N N . ILE A 1 159 ? -39.061 -7.342 29.936 1.00 45.84 159 ILE A N 1
ATOM 1261 C CA . ILE A 1 159 ? -38.764 -8.777 29.745 1.00 45.84 159 ILE A CA 1
ATOM 1262 C C . ILE A 1 159 ? -39.515 -9.673 30.742 1.00 45.84 159 ILE A C 1
ATOM 1264 O O . ILE A 1 159 ? -39.899 -10.789 30.394 1.00 45.84 159 ILE A O 1
ATOM 1268 N N . ALA A 1 160 ? -39.859 -9.173 31.932 1.00 42.78 160 ALA A N 1
ATOM 1269 C CA . ALA A 1 160 ? -40.548 -9.952 32.968 1.00 42.78 160 ALA A CA 1
ATOM 1270 C C . ALA A 1 160 ? -41.978 -10.427 32.599 1.00 42.78 160 ALA A C 1
ATOM 1272 O O . ALA A 1 160 ? -42.619 -11.113 33.396 1.00 42.78 160 ALA A O 1
ATOM 1273 N N . LYS A 1 161 ? -42.516 -10.076 31.417 1.00 42.09 161 LYS A N 1
ATOM 1274 C CA . LYS A 1 161 ? -43.915 -10.352 31.027 1.00 42.09 161 LYS A CA 1
ATOM 1275 C C . LYS A 1 161 ? -44.139 -11.097 29.704 1.00 42.09 161 LYS A C 1
ATOM 1277 O O . LYS A 1 161 ? -45.274 -11.098 29.224 1.00 42.09 161 LYS A O 1
ATOM 1282 N N . ARG A 1 162 ? -43.158 -11.801 29.122 1.00 36.47 162 ARG A N 1
ATOM 1283 C CA . ARG A 1 162 ? -43.442 -12.714 27.990 1.00 36.47 162 ARG A CA 1
ATOM 1284 C C . ARG A 1 162 ? -43.119 -14.190 28.263 1.00 36.47 162 ARG A C 1
ATOM 1286 O O . ARG A 1 162 ? -42.031 -14.555 28.679 1.00 36.47 162 ARG A O 1
ATOM 1293 N N . VAL A 1 163 ? -44.166 -14.981 28.015 1.00 35.06 163 VAL A N 1
ATOM 1294 C CA . VAL A 1 163 ? -44.369 -16.444 27.974 1.00 35.06 163 VAL A CA 1
ATOM 1295 C C . VAL A 1 163 ? -43.182 -17.219 27.364 1.00 35.06 163 VAL A C 1
ATOM 1297 O O . VAL A 1 163 ? -42.577 -16.715 26.418 1.00 35.06 163 VAL A O 1
ATOM 1300 N N . PRO A 1 164 ? -42.864 -18.443 27.843 1.00 32.72 164 PRO A N 1
ATOM 1301 C CA . PRO A 1 164 ? -41.688 -19.188 27.400 1.00 32.72 164 PRO A CA 1
ATOM 1302 C C . PRO A 1 164 ? -41.845 -19.689 25.959 1.00 32.72 164 PRO A C 1
ATOM 1304 O O . PRO A 1 164 ? -42.888 -20.234 25.595 1.00 32.72 164 PRO A O 1
ATOM 1307 N N . VAL A 1 165 ? -40.789 -19.552 25.154 1.00 35.56 165 VAL A N 1
ATOM 1308 C CA . VAL A 1 165 ? -40.663 -20.247 23.866 1.00 35.56 165 VAL A CA 1
ATOM 1309 C C . VAL A 1 165 ? -39.754 -21.453 24.077 1.00 35.56 165 VAL A C 1
ATOM 1311 O O . VAL A 1 165 ? -38.600 -21.312 24.473 1.00 35.56 165 VAL A O 1
ATOM 1314 N N . ASN A 1 166 ? -40.324 -22.637 23.856 1.00 31.39 166 ASN A N 1
ATOM 1315 C CA . ASN A 1 166 ? -39.650 -23.928 23.921 1.00 31.39 166 ASN A CA 1
ATOM 1316 C C . ASN A 1 166 ? -38.462 -24.006 22.953 1.00 31.39 166 ASN A C 1
ATOM 1318 O O . ASN A 1 166 ? -38.549 -23.602 21.794 1.00 31.39 166 ASN A O 1
ATOM 1322 N N . SER A 1 167 ? -37.387 -24.607 23.446 1.00 39.94 167 SER A N 1
ATOM 1323 C CA . SER A 1 167 ? -36.188 -25.000 22.719 1.00 39.94 167 SER A CA 1
ATOM 1324 C C . SER A 1 167 ? -36.374 -26.358 22.033 1.00 39.94 167 SER A C 1
ATOM 1326 O O . SER A 1 167 ? -36.462 -27.348 22.749 1.00 39.94 167 SER A O 1
ATOM 1328 N N . GLU A 1 168 ? -36.329 -26.439 20.698 1.00 30.00 168 GLU A N 1
ATOM 1329 C CA . GLU A 1 168 ? -35.906 -27.658 19.978 1.00 30.00 168 GLU A CA 1
ATOM 1330 C C . GLU A 1 168 ? -35.176 -27.322 18.654 1.00 30.00 168 GLU A C 1
ATOM 1332 O O . GLU A 1 168 ? -35.750 -26.796 17.709 1.00 30.00 168 GLU A O 1
ATOM 1337 N N . ALA A 1 169 ? -33.866 -27.593 18.673 1.00 29.95 169 ALA A N 1
ATOM 1338 C CA . ALA A 1 169 ? -32.966 -28.179 17.668 1.00 29.95 169 ALA A CA 1
ATOM 1339 C C . ALA A 1 169 ? -33.062 -27.920 16.133 1.00 29.95 169 ALA A C 1
ATOM 1341 O O . ALA A 1 169 ? -33.994 -28.336 15.458 1.00 29.95 169 ALA A O 1
ATOM 1342 N N . VAL A 1 170 ? -31.910 -27.451 15.610 1.00 31.89 170 VAL A N 1
ATOM 1343 C CA . VAL A 1 170 ? -31.052 -28.014 14.528 1.00 31.89 170 VAL A CA 1
ATOM 1344 C C . VAL A 1 170 ? -31.574 -28.127 13.079 1.00 31.89 170 VAL A C 1
ATOM 1346 O O . VAL A 1 170 ? -32.414 -28.958 12.761 1.00 31.89 170 VAL A O 1
ATOM 1349 N N . GLY A 1 171 ? -30.828 -27.476 12.167 1.00 25.73 171 GLY A N 1
ATOM 1350 C CA . GLY A 1 171 ? -30.369 -28.091 10.909 1.00 25.73 171 GLY A CA 1
ATOM 1351 C C . GLY A 1 171 ? -30.832 -27.434 9.604 1.00 25.73 171 GLY A C 1
ATOM 1352 O O . GLY A 1 171 ? -32.025 -27.364 9.335 1.00 25.73 171 GLY A O 1
ATOM 1353 N N . GLY A 1 172 ? -29.881 -27.053 8.738 1.00 24.38 172 GLY A N 1
ATOM 1354 C CA . GLY A 1 172 ? -30.156 -26.847 7.308 1.00 24.38 172 GLY A CA 1
ATOM 1355 C C . GLY A 1 172 ? -29.357 -25.734 6.635 1.00 24.38 172 GLY A C 1
ATOM 1356 O O . GLY A 1 172 ? -29.823 -24.607 6.531 1.00 24.38 172 GLY A O 1
ATOM 1357 N N . ILE A 1 173 ? -28.175 -26.077 6.126 1.00 35.50 173 ILE A N 1
ATOM 1358 C CA . ILE A 1 173 ? -27.414 -25.290 5.146 1.00 35.50 173 ILE A CA 1
ATOM 1359 C C . ILE A 1 173 ? -28.102 -25.465 3.782 1.00 35.50 173 ILE A C 1
ATOM 1361 O O . ILE A 1 173 ? -28.325 -26.608 3.380 1.00 35.50 173 ILE A O 1
ATOM 1365 N N . ALA A 1 174 ? -28.408 -24.385 3.053 1.00 24.44 174 ALA A N 1
ATOM 1366 C CA . ALA A 1 174 ? -28.746 -24.466 1.626 1.00 24.44 174 ALA A CA 1
ATOM 1367 C C . ALA A 1 174 ? -28.460 -23.158 0.856 1.00 24.44 174 ALA A C 1
ATOM 1369 O O . ALA A 1 174 ? -29.098 -22.131 1.067 1.00 24.44 174 ALA A O 1
ATOM 1370 N N . ASN A 1 175 ? -27.489 -23.282 -0.053 1.00 27.53 175 ASN A N 1
ATOM 1371 C CA . ASN A 1 175 ? -27.125 -22.485 -1.234 1.00 27.53 175 ASN A CA 1
ATOM 1372 C C . ASN A 1 175 ? -28.225 -21.656 -1.924 1.00 27.53 175 ASN A C 1
ATOM 1374 O O . ASN A 1 175 ? -29.263 -22.230 -2.232 1.00 27.53 175 ASN A O 1
ATOM 1378 N N . VAL A 1 176 ? -27.883 -20.431 -2.376 1.00 23.84 176 VAL A N 1
ATOM 1379 C CA . VAL A 1 176 ? -28.155 -19.849 -3.726 1.00 23.84 176 VAL A CA 1
ATOM 1380 C C . VAL A 1 176 ? -27.194 -18.634 -3.959 1.00 23.84 176 VAL A C 1
ATOM 1382 O O . VAL A 1 176 ? -26.704 -18.096 -2.972 1.00 23.84 176 VAL A O 1
ATOM 1385 N N . PRO A 1 177 ? -26.963 -18.112 -5.186 1.00 23.22 177 PRO A N 1
ATOM 1386 C CA . PRO A 1 177 ? -25.977 -18.511 -6.197 1.00 23.22 177 PRO A CA 1
ATOM 1387 C C . PRO A 1 177 ? -24.870 -17.459 -6.480 1.00 23.22 177 PRO A C 1
ATOM 1389 O O . PRO A 1 177 ? -24.991 -16.277 -6.170 1.00 23.22 177 PRO A O 1
ATOM 1392 N N . VAL A 1 178 ? -23.826 -17.911 -7.186 1.00 32.75 178 VAL A N 1
ATOM 1393 C CA . VAL A 1 178 ? -22.823 -17.105 -7.908 1.00 32.75 178 VAL A CA 1
ATOM 1394 C C . VAL A 1 178 ? -23.494 -16.185 -8.940 1.00 32.75 178 VAL A C 1
ATOM 1396 O O . VAL A 1 178 ? -24.339 -16.642 -9.711 1.00 32.75 178 VAL A O 1
ATOM 1399 N N . GLY A 1 179 ? -23.065 -14.921 -9.005 1.00 20.77 179 GLY A N 1
ATOM 1400 C CA . GLY A 1 179 ? -23.423 -13.982 -10.069 1.00 20.77 179 GLY A CA 1
ATOM 1401 C C . GLY A 1 179 ? -22.538 -12.731 -10.062 1.00 20.77 179 GLY A C 1
ATOM 1402 O O . GLY A 1 179 ? -22.605 -11.947 -9.125 1.00 20.77 179 GLY A O 1
ATOM 1403 N N . LEU A 1 180 ? -21.700 -12.619 -11.099 1.00 24.00 180 LEU A N 1
ATOM 1404 C CA . LEU A 1 180 ? -21.036 -11.438 -11.678 1.00 24.00 180 LEU A CA 1
ATOM 1405 C C . LEU A 1 180 ? -21.180 -10.087 -10.948 1.00 24.00 180 LEU A C 1
ATOM 1407 O O . LEU A 1 180 ? -22.281 -9.556 -10.831 1.00 24.00 180 LEU A O 1
ATOM 1411 N N . ILE A 1 181 ? -20.044 -9.447 -10.650 1.00 24.88 181 ILE A N 1
ATOM 1412 C CA . ILE A 1 181 ? -19.958 -7.981 -10.666 1.00 24.88 181 ILE A CA 1
ATOM 1413 C C . ILE A 1 181 ? -18.859 -7.587 -11.651 1.00 24.88 181 ILE A C 1
ATOM 1415 O O . ILE A 1 181 ? -17.675 -7.836 -11.442 1.00 24.88 181 ILE A O 1
ATOM 1419 N N . GLU A 1 182 ? -19.326 -7.024 -12.760 1.00 24.66 182 GLU A N 1
ATOM 1420 C CA . GLU A 1 182 ? -18.576 -6.273 -13.754 1.00 24.66 182 GLU A CA 1
ATOM 1421 C C . GLU A 1 182 ? -17.892 -5.062 -13.097 1.00 24.66 182 GLU A C 1
ATOM 1423 O O . GLU A 1 182 ? -18.484 -4.396 -12.245 1.00 24.66 182 GLU A O 1
ATOM 1428 N N . ASN A 1 183 ? -16.688 -4.744 -13.578 1.00 26.53 183 ASN A N 1
ATOM 1429 C CA . ASN A 1 183 ? -15.772 -3.690 -13.126 1.00 26.53 183 ASN A CA 1
ATOM 1430 C C . ASN A 1 183 ? -14.938 -4.078 -11.897 1.00 26.53 183 ASN A C 1
ATOM 1432 O O . ASN A 1 183 ? -15.447 -4.227 -10.788 1.00 26.53 183 ASN A O 1
ATOM 1436 N N . ALA A 1 184 ? -13.621 -4.194 -12.114 1.00 29.55 184 ALA A N 1
ATOM 1437 C CA . ALA A 1 184 ? -12.623 -4.169 -11.048 1.00 29.55 184 ALA A CA 1
ATOM 1438 C C . ALA A 1 184 ? -12.999 -3.069 -10.043 1.00 29.55 184 ALA A C 1
ATOM 1440 O O . ALA A 1 184 ? -13.372 -1.976 -10.480 1.00 29.55 184 ALA A O 1
ATOM 1441 N N . PRO A 1 185 ? -12.978 -3.342 -8.729 1.00 36.41 185 PRO A N 1
ATOM 1442 C CA . PRO A 1 185 ? -13.602 -2.449 -7.779 1.00 36.41 185 PRO A CA 1
ATOM 1443 C C . PRO A 1 185 ? -12.941 -1.077 -7.867 1.00 36.41 185 PRO A C 1
ATOM 1445 O O . PRO A 1 185 ? -11.737 -0.933 -7.650 1.00 36.41 185 PRO A O 1
ATOM 1448 N N . ASP A 1 186 ? -13.767 -0.060 -8.109 1.00 38.00 186 ASP A N 1
ATOM 1449 C CA . ASP A 1 186 ? -13.642 1.173 -7.350 1.00 38.00 186 ASP A CA 1
ATOM 1450 C C . ASP A 1 186 ? -13.493 0.746 -5.885 1.00 38.00 186 ASP A C 1
ATOM 1452 O O . ASP A 1 186 ? -14.473 0.387 -5.221 1.00 38.00 186 ASP A O 1
ATOM 1456 N N . VAL A 1 187 ? -12.248 0.707 -5.400 1.00 39.84 187 VAL A N 1
ATOM 1457 C CA . VAL A 1 187 ? -11.938 0.738 -3.973 1.00 39.84 187 VAL A CA 1
ATOM 1458 C C . VAL A 1 187 ? -12.696 1.952 -3.476 1.00 39.84 187 VAL A C 1
ATOM 1460 O O . VAL A 1 187 ? -12.291 3.067 -3.774 1.00 39.84 187 VAL A O 1
ATOM 1463 N N . ARG A 1 188 ? -13.853 1.761 -2.834 1.00 39.06 188 ARG A N 1
ATOM 1464 C CA . ARG A 1 188 ? -14.641 2.881 -2.319 1.00 39.06 188 ARG A CA 1
ATOM 1465 C C . ARG A 1 188 ? -13.861 3.410 -1.124 1.00 39.06 188 ARG A C 1
ATOM 1467 O O . ARG A 1 188 ? -13.943 2.789 -0.060 1.00 39.06 188 ARG A O 1
ATOM 1474 N N . PRO A 1 189 ? -13.071 4.487 -1.276 1.00 36.28 189 PRO A N 1
ATOM 1475 C CA . PRO A 1 189 ? -12.305 4.981 -0.158 1.00 36.28 189 PRO A CA 1
ATOM 1476 C C . PRO A 1 189 ? -13.324 5.510 0.846 1.00 36.28 189 PRO A C 1
ATOM 1478 O O . PRO A 1 189 ? -14.192 6.315 0.497 1.00 36.28 189 PRO A O 1
ATOM 1481 N N . LEU A 1 190 ? -13.236 5.068 2.098 1.00 37.22 190 LEU A N 1
ATOM 1482 C CA . LEU A 1 190 ? -13.694 5.948 3.156 1.00 37.22 190 LEU A CA 1
ATOM 1483 C C . LEU A 1 190 ? -12.602 7.017 3.239 1.00 37.22 190 LEU A C 1
ATOM 1485 O O . LEU A 1 190 ? -11.493 6.722 3.678 1.00 37.22 190 LEU A O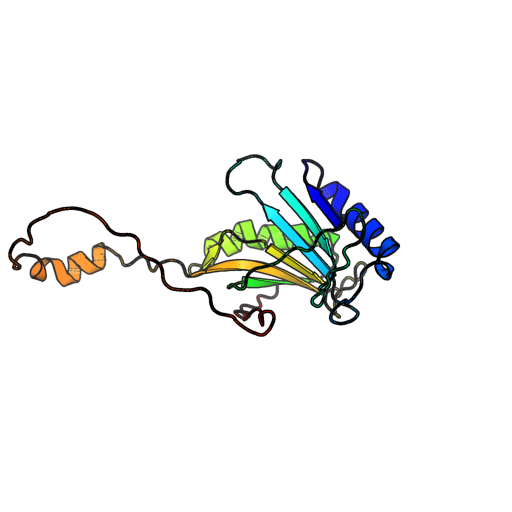 1
ATOM 1489 N N . ASP A 1 191 ? -12.864 8.213 2.707 1.00 38.75 191 ASP A N 1
ATOM 1490 C CA . ASP A 1 191 ? -11.902 9.320 2.735 1.00 38.75 191 ASP A CA 1
ATOM 1491 C C . ASP A 1 191 ? -11.765 9.834 4.181 1.00 38.75 191 ASP A C 1
ATOM 1493 O O . ASP A 1 191 ? -12.337 10.849 4.571 1.00 38.75 191 ASP A O 1
ATOM 1497 N N . ILE A 1 192 ? -11.029 9.076 4.998 1.00 37.22 192 ILE A N 1
ATOM 1498 C CA . ILE A 1 192 ? -10.456 9.514 6.267 1.00 37.22 192 ILE A CA 1
ATOM 1499 C C . ILE A 1 192 ? -9.010 9.941 5.983 1.00 37.22 192 ILE A C 1
ATOM 1501 O O . ILE A 1 192 ? -8.086 9.434 6.614 1.00 37.22 192 ILE A O 1
ATOM 1505 N N . ARG A 1 193 ? -8.768 10.825 5.000 1.00 42.22 193 ARG A N 1
ATOM 1506 C CA . ARG A 1 193 ? -7.424 11.380 4.766 1.00 42.22 193 ARG A CA 1
ATOM 1507 C C . ARG A 1 193 ? -6.952 12.128 6.009 1.00 42.22 193 ARG A C 1
ATOM 1509 O O . ARG A 1 193 ? -7.215 13.319 6.182 1.00 42.22 193 ARG A O 1
ATOM 1516 N N . GLN A 1 194 ? -6.227 11.432 6.873 1.00 44.69 194 GLN A N 1
ATOM 1517 C CA . GLN A 1 194 ? -5.450 12.049 7.931 1.00 44.69 194 GLN A CA 1
ATOM 1518 C C . GLN A 1 194 ? -4.078 12.390 7.360 1.00 44.69 194 GLN A C 1
ATOM 1520 O O . GLN A 1 194 ? -3.356 11.529 6.857 1.00 44.69 194 GLN A O 1
ATOM 1525 N N . LYS A 1 195 ? -3.758 13.684 7.400 1.00 41.62 195 LYS A N 1
ATOM 1526 C CA . LYS A 1 195 ? -2.419 14.198 7.124 1.00 41.62 195 LYS A CA 1
ATOM 1527 C C . LYS A 1 195 ? -1.653 14.165 8.439 1.00 41.62 195 LYS A C 1
ATOM 1529 O O . LYS A 1 195 ? -2.136 14.739 9.416 1.00 41.62 195 LYS A O 1
ATOM 1534 N N . LEU A 1 196 ? -0.522 13.469 8.451 1.00 42.56 196 LEU A N 1
ATOM 1535 C CA . LEU A 1 196 ? 0.457 13.562 9.531 1.00 42.56 196 LEU A CA 1
ATOM 1536 C C . LEU A 1 196 ? 1.288 14.839 9.387 1.00 42.56 196 LEU A C 1
ATOM 1538 O O . LEU A 1 196 ? 1.539 15.242 8.227 1.00 42.56 196 LEU A O 1
#